Protein AF-A0A1I9G8I9-F1 (afdb_monomer_lite)

Structure (mmCIF, N/CA/C/O backbone):
data_AF-A0A1I9G8I9-F1
#
_entry.id   AF-A0A1I9G8I9-F1
#
loop_
_atom_site.group_PDB
_atom_site.id
_atom_site.type_symbol
_atom_site.label_atom_id
_atom_site.label_alt_id
_atom_site.label_comp_id
_atom_site.label_asym_id
_atom_site.label_entity_id
_atom_site.label_seq_id
_atom_site.pdbx_PDB_ins_code
_atom_site.Cartn_x
_atom_site.Cartn_y
_atom_site.Cartn_z
_atom_site.occupancy
_atom_site.B_iso_or_equiv
_atom_site.auth_seq_id
_atom_site.auth_comp_id
_atom_site.auth_asym_id
_atom_site.auth_atom_id
_atom_site.pdbx_PDB_model_num
ATOM 1 N N . MET A 1 1 ? -9.561 0.436 -11.445 1.00 95.88 1 MET A N 1
ATOM 2 C CA . MET A 1 1 ? -8.833 0.592 -10.163 1.00 95.88 1 MET A CA 1
ATOM 3 C C . MET A 1 1 ? -8.028 1.900 -10.098 1.00 95.88 1 MET A C 1
ATOM 5 O O . MET A 1 1 ? -7.420 2.187 -9.070 1.00 95.88 1 MET A O 1
ATOM 9 N N . CYS A 1 2 ? -8.069 2.722 -11.153 1.00 97.69 2 CYS A N 1
ATOM 10 C CA . CYS A 1 2 ? -7.501 4.066 -11.235 1.00 97.69 2 CYS A CA 1
ATOM 11 C C . CYS A 1 2 ? -8.575 5.032 -11.779 1.00 97.69 2 CYS A C 1
ATOM 13 O O . CYS A 1 2 ? -9.268 4.645 -12.732 1.00 97.69 2 CYS A O 1
ATOM 15 N N . PRO A 1 3 ? -8.755 6.236 -11.197 1.00 96.69 3 PRO A N 1
ATOM 16 C CA . PRO A 1 3 ? -9.630 7.265 -11.756 1.00 96.69 3 PRO A CA 1
ATOM 17 C C . PRO A 1 3 ? -9.262 7.607 -13.204 1.00 96.69 3 PRO A C 1
ATOM 19 O O . PRO A 1 3 ? -8.091 7.645 -13.576 1.00 96.69 3 PRO A O 1
ATOM 22 N N . GLU A 1 4 ? -10.266 7.883 -14.034 1.00 95.12 4 GLU A N 1
ATOM 23 C CA . GLU A 1 4 ? -10.071 8.085 -15.473 1.00 95.12 4 GLU A CA 1
ATOM 24 C C . GLU A 1 4 ? -9.148 9.269 -15.801 1.00 95.12 4 GLU A C 1
ATOM 26 O O . GLU A 1 4 ? -8.218 9.125 -16.597 1.00 95.12 4 GLU A O 1
ATOM 31 N N . LYS A 1 5 ? -9.348 10.409 -15.132 1.00 94.75 5 LYS A N 1
ATOM 32 C CA . LYS A 1 5 ? -8.499 11.602 -15.271 1.00 94.75 5 LYS A CA 1
ATOM 33 C C . LYS A 1 5 ? -7.029 11.293 -14.979 1.00 94.75 5 LYS A C 1
ATOM 35 O O . LYS A 1 5 ? -6.150 11.696 -15.738 1.00 94.75 5 LYS A O 1
ATOM 40 N N . GLU A 1 6 ? -6.760 10.554 -13.903 1.00 95.69 6 GLU A N 1
ATOM 41 C CA . GLU A 1 6 ? -5.399 10.150 -13.544 1.00 95.69 6 GLU A CA 1
ATOM 42 C C . GLU A 1 6 ? -4.809 9.196 -14.587 1.00 95.69 6 GLU A C 1
ATOM 44 O O . GLU A 1 6 ? -3.672 9.387 -15.018 1.00 95.69 6 GLU A O 1
ATOM 49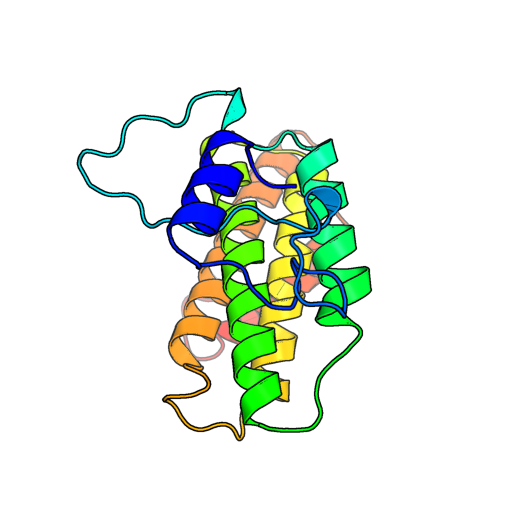 N N . ARG A 1 7 ? -5.588 8.213 -15.051 1.00 95.94 7 ARG A N 1
ATOM 50 C CA . ARG A 1 7 ? -5.153 7.269 -16.084 1.00 95.94 7 ARG A CA 1
ATOM 51 C C . ARG A 1 7 ? -4.699 7.993 -17.353 1.00 95.94 7 ARG A C 1
ATOM 53 O O . ARG A 1 7 ? -3.591 7.736 -17.817 1.00 95.94 7 ARG A O 1
ATOM 60 N N . TYR A 1 8 ? -5.491 8.928 -17.883 1.00 95.56 8 TYR A N 1
ATOM 61 C CA . TYR A 1 8 ? -5.092 9.695 -19.072 1.00 95.56 8 TYR A CA 1
ATOM 62 C C . TYR A 1 8 ? -3.855 10.557 -18.823 1.00 95.56 8 TYR A C 1
ATOM 64 O O . TYR A 1 8 ? -2.950 10.593 -19.656 1.00 95.56 8 TYR A O 1
ATOM 72 N N . MET A 1 9 ? -3.776 11.209 -17.661 1.00 95.69 9 MET A N 1
ATOM 73 C CA . MET A 1 9 ? -2.602 11.997 -17.287 1.00 95.69 9 MET A CA 1
ATOM 74 C C . MET A 1 9 ? -1.329 11.136 -17.272 1.00 95.69 9 MET A C 1
ATOM 76 O O . MET A 1 9 ? -0.304 11.542 -17.820 1.00 95.69 9 MET A O 1
ATOM 80 N N . ARG A 1 10 ? -1.396 9.932 -16.692 1.00 95.56 10 ARG A N 1
ATOM 81 C CA . ARG A 1 10 ? -0.262 8.999 -16.607 1.00 95.56 10 ARG A CA 1
ATOM 82 C C . ARG A 1 10 ? 0.142 8.436 -17.971 1.00 95.56 10 ARG A C 1
ATOM 84 O O . ARG A 1 10 ? 1.340 8.287 -18.205 1.00 95.56 10 ARG A O 1
ATOM 91 N N . VAL A 1 11 ? -0.811 8.209 -18.881 1.00 94.31 11 VAL A N 1
ATOM 92 C CA . VAL A 1 11 ? -0.530 7.846 -20.285 1.00 94.31 11 VAL A CA 1
ATOM 93 C C . VAL A 1 11 ? 0.274 8.950 -20.973 1.00 94.31 11 VAL A C 1
ATOM 95 O O . VAL A 1 11 ? 1.349 8.687 -21.505 1.00 94.31 11 VAL A O 1
ATOM 98 N N . VAL A 1 12 ? -0.205 10.198 -20.916 1.00 95.38 12 VAL A N 1
ATOM 99 C CA . VAL A 1 12 ? 0.461 11.346 -21.562 1.00 95.38 12 VAL A CA 1
ATOM 100 C C . VAL A 1 12 ? 1.862 11.572 -20.991 1.00 95.38 12 VAL A C 1
ATOM 102 O O . VAL A 1 12 ? 2.800 11.861 -21.730 1.00 95.38 12 VAL A O 1
ATOM 105 N N . GLN A 1 13 ? 2.021 11.399 -19.679 1.00 95.69 13 GLN A N 1
ATOM 106 C CA . GLN A 1 13 ? 3.295 11.583 -18.982 1.00 95.69 13 GLN A CA 1
ATOM 107 C C . GLN A 1 13 ? 4.225 10.360 -19.057 1.00 95.69 13 GLN A C 1
ATOM 109 O O . GLN A 1 13 ? 5.321 10.422 -18.508 1.00 95.69 13 GLN A O 1
ATOM 114 N N . LYS A 1 14 ? 3.813 9.262 -19.712 1.00 93.38 14 LYS A N 1
ATOM 115 C CA . LYS A 1 14 ? 4.565 7.995 -19.794 1.00 93.38 14 LYS A CA 1
ATOM 116 C C . LYS A 1 14 ? 4.970 7.439 -18.419 1.00 93.38 14 LYS A C 1
ATOM 118 O O . LYS A 1 14 ? 6.087 6.972 -18.232 1.00 93.38 14 LYS A O 1
ATOM 123 N N . ARG A 1 15 ? 4.051 7.500 -17.449 1.00 93.81 15 ARG A N 1
ATOM 124 C CA . ARG A 1 15 ? 4.253 7.037 -16.060 1.00 93.81 15 ARG A CA 1
ATOM 125 C C . ARG A 1 15 ? 3.490 5.749 -15.742 1.00 93.81 15 ARG A C 1
ATOM 127 O O . ARG A 1 15 ? 3.064 5.555 -14.607 1.00 93.81 15 ARG A O 1
ATOM 134 N N . LEU A 1 16 ? 3.231 4.907 -16.740 1.00 94.50 16 LEU A N 1
ATOM 135 C CA . LEU A 1 16 ? 2.620 3.592 -16.524 1.00 94.50 16 LEU A CA 1
ATOM 136 C C . LEU A 1 16 ? 3.695 2.579 -16.141 1.00 94.50 16 LEU A C 1
ATOM 138 O O . LEU A 1 16 ? 4.778 2.582 -16.721 1.00 94.50 16 LEU A O 1
ATOM 142 N N . SER A 1 17 ? 3.389 1.726 -15.167 1.00 94.62 17 SER A N 1
ATOM 143 C CA . SER A 1 17 ? 4.231 0.578 -14.841 1.00 94.62 17 SER A CA 1
ATOM 144 C C . SER A 1 17 ? 3.991 -0.559 -15.837 1.00 94.62 17 SER A C 1
ATOM 146 O O . SER A 1 17 ? 2.892 -0.679 -16.377 1.00 94.62 17 SER A O 1
ATOM 148 N N . ALA A 1 18 ? 4.976 -1.445 -16.014 1.00 93.62 18 ALA A N 1
ATOM 149 C CA . ALA A 1 18 ? 4.800 -2.691 -16.763 1.00 93.62 18 ALA A CA 1
ATOM 150 C C . ALA A 1 18 ? 3.641 -3.546 -16.209 1.00 93.62 18 ALA A C 1
ATOM 152 O O . ALA A 1 18 ? 2.924 -4.173 -16.977 1.00 93.62 18 ALA A O 1
ATOM 153 N N . TYR A 1 19 ? 3.369 -3.476 -14.898 1.00 94.38 19 TYR A N 1
ATOM 154 C CA . TYR A 1 19 ? 2.229 -4.147 -14.249 1.00 94.38 19 TYR A CA 1
ATOM 155 C C . TYR A 1 19 ? 0.852 -3.557 -14.607 1.00 94.38 19 TYR A C 1
ATOM 157 O O . TYR A 1 19 ? -0.174 -3.996 -14.083 1.00 94.38 19 TYR A O 1
ATOM 165 N N . GLU A 1 20 ? 0.814 -2.516 -15.437 1.00 95.31 20 GLU A N 1
ATOM 166 C CA . GLU A 1 20 ? -0.398 -1.824 -15.885 1.00 95.31 20 GLU A CA 1
ATOM 167 C C . GLU A 1 20 ? -0.542 -1.852 -17.418 1.00 95.31 20 GLU A C 1
ATOM 169 O O . GLU A 1 20 ? -1.400 -1.163 -17.980 1.00 95.31 20 GLU A O 1
ATOM 174 N N . CYS A 1 21 ? 0.289 -2.658 -18.083 1.00 94.75 21 CYS A N 1
ATOM 175 C CA . CYS A 1 21 ? 0.320 -2.850 -19.525 1.00 94.75 21 CYS A CA 1
ATOM 176 C C . CYS A 1 21 ? 0.102 -4.327 -19.888 1.00 94.75 21 CYS A C 1
ATOM 178 O O . CYS A 1 21 ? 0.306 -5.221 -19.068 1.00 94.75 21 CYS A O 1
ATOM 180 N N . HIS A 1 22 ? -0.320 -4.574 -21.124 1.00 93.06 22 HIS A N 1
ATOM 181 C CA . HIS A 1 22 ? -0.271 -5.889 -21.756 1.00 93.06 22 HIS A CA 1
ATOM 182 C C . HIS A 1 22 ? 1.173 -6.240 -22.159 1.00 93.06 22 HIS A C 1
ATOM 184 O O . HIS A 1 22 ? 2.047 -5.370 -22.190 1.00 93.06 22 HIS A O 1
ATOM 190 N N . ASP A 1 23 ? 1.414 -7.501 -22.525 1.00 90.00 23 ASP A N 1
ATOM 191 C CA . ASP A 1 23 ? 2.742 -8.000 -22.923 1.00 90.00 23 ASP A CA 1
ATOM 192 C C . ASP A 1 23 ? 3.326 -7.266 -24.147 1.00 90.00 23 ASP A C 1
ATOM 194 O O . ASP A 1 23 ? 4.541 -7.206 -24.323 1.00 90.00 23 ASP A O 1
ATOM 198 N N . ASP A 1 24 ? 2.470 -6.676 -24.987 1.00 92.12 24 ASP A N 1
ATOM 199 C CA . ASP A 1 24 ? 2.867 -5.858 -26.140 1.00 92.12 24 ASP A CA 1
ATOM 200 C C . ASP A 1 24 ? 3.209 -4.397 -25.774 1.00 92.12 24 ASP A C 1
ATOM 202 O O . ASP A 1 24 ? 3.518 -3.583 -26.648 1.00 92.12 24 ASP A O 1
ATOM 206 N N . GLY A 1 25 ? 3.158 -4.053 -24.483 1.00 88.38 25 GLY A N 1
ATOM 207 C CA . GLY A 1 25 ? 3.432 -2.721 -23.947 1.00 88.38 25 GLY A CA 1
ATOM 208 C C . GLY A 1 25 ? 2.270 -1.733 -24.069 1.00 88.38 25 GLY A C 1
ATOM 209 O O . GLY A 1 25 ? 2.403 -0.587 -23.627 1.00 88.38 25 GLY A O 1
ATOM 210 N N . SER A 1 26 ? 1.132 -2.133 -24.644 1.00 92.88 26 SER A N 1
ATOM 211 C CA . SER A 1 26 ? -0.068 -1.297 -24.670 1.00 92.88 26 SER A CA 1
ATOM 212 C C . SER A 1 26 ? -0.710 -1.214 -23.281 1.00 92.88 26 SER A C 1
ATOM 214 O O . SER A 1 26 ? -0.622 -2.136 -22.474 1.00 92.88 26 SER A O 1
ATOM 216 N N . ILE A 1 27 ? -1.337 -0.079 -22.964 1.00 93.94 27 ILE A N 1
ATOM 217 C CA . ILE A 1 27 ? -2.027 0.104 -21.679 1.00 93.94 27 ILE A CA 1
ATOM 218 C C . ILE A 1 27 ? -3.148 -0.931 -21.521 1.00 93.94 27 ILE A C 1
ATOM 220 O O . ILE A 1 27 ? -3.949 -1.102 -22.435 1.00 93.94 27 ILE A O 1
ATOM 224 N N . ALA A 1 28 ? -3.264 -1.509 -20.323 1.00 94.94 28 ALA A N 1
ATOM 225 C CA . ALA A 1 28 ? -4.400 -2.321 -19.899 1.00 94.94 28 ALA A CA 1
ATOM 226 C C . ALA A 1 28 ? -5.255 -1.514 -18.896 1.00 94.94 28 ALA A C 1
ATOM 228 O O . ALA A 1 28 ? -4.959 -1.508 -17.693 1.00 94.94 28 ALA A O 1
ATOM 229 N N . PRO A 1 29 ? -6.285 -0.753 -19.335 1.00 93.50 29 PRO A N 1
ATOM 230 C CA . PRO A 1 29 ? -7.015 0.184 -18.474 1.00 93.50 29 PRO A CA 1
ATOM 231 C C . PRO A 1 29 ? -7.593 -0.456 -17.208 1.00 93.50 29 PRO A C 1
ATOM 233 O O . PRO A 1 29 ? -7.633 0.180 -16.149 1.00 93.50 29 PRO A O 1
ATOM 236 N N . GLU A 1 30 ? -8.015 -1.712 -17.299 1.00 92.62 30 GLU A N 1
ATOM 237 C CA . GLU A 1 30 ? -8.534 -2.515 -16.202 1.00 92.62 30 GLU A CA 1
ATOM 238 C C . GLU A 1 30 ? -7.480 -2.843 -15.143 1.00 92.62 30 GLU A C 1
ATOM 240 O O . GLU A 1 30 ? -7.857 -2.947 -13.978 1.00 92.62 30 GLU A O 1
ATOM 245 N N . LEU A 1 31 ? -6.195 -2.919 -15.510 1.00 94.19 31 LEU A N 1
ATOM 246 C CA . LEU A 1 31 ? -5.070 -3.202 -14.611 1.00 94.19 31 LEU A CA 1
ATOM 247 C C . LEU A 1 31 ? -4.473 -1.942 -13.978 1.00 94.19 31 LEU A C 1
ATOM 249 O O . LEU A 1 31 ? -3.767 -2.036 -12.978 1.00 94.19 31 LEU A O 1
ATOM 253 N N . THR A 1 32 ? -4.781 -0.756 -14.513 1.00 97.06 32 THR A N 1
ATOM 254 C CA . THR A 1 32 ? -4.261 0.506 -13.965 1.00 97.06 32 THR A CA 1
ATOM 255 C C . THR A 1 32 ? -4.737 0.752 -12.534 1.00 97.06 32 THR A C 1
ATOM 257 O O . THR A 1 32 ? -5.940 0.712 -12.229 1.00 97.06 32 THR A O 1
ATOM 260 N N . VAL A 1 33 ? -3.794 1.077 -11.646 1.00 98.00 33 VAL A N 1
ATOM 261 C CA . VAL A 1 33 ? -4.056 1.340 -10.227 1.00 98.00 33 VAL A CA 1
ATOM 262 C C . VAL A 1 33 ? -3.655 2.765 -9.870 1.00 98.00 33 VAL A C 1
ATOM 264 O O . VAL A 1 33 ? -2.591 3.231 -10.268 1.00 98.00 33 VAL A O 1
ATOM 267 N N . LYS A 1 34 ? -4.515 3.444 -9.102 1.00 98.00 34 LYS A N 1
ATOM 268 C CA . LYS A 1 34 ? -4.266 4.799 -8.593 1.00 98.00 34 LYS A CA 1
ATOM 269 C C . LYS A 1 34 ? -2.894 4.892 -7.911 1.00 98.00 34 LYS A C 1
ATOM 271 O O . LYS A 1 34 ? -2.605 4.093 -7.015 1.00 98.00 34 LYS A O 1
ATOM 276 N N . GLU A 1 35 ? -2.083 5.862 -8.307 1.00 96.62 35 GLU A N 1
ATOM 277 C CA . GLU A 1 35 ? -0.784 6.158 -7.708 1.00 96.62 35 GLU A CA 1
ATOM 278 C C . GLU A 1 35 ? -0.918 6.948 -6.411 1.00 96.62 35 GLU A C 1
ATOM 280 O O . GLU A 1 35 ? -1.809 7.782 -6.228 1.00 96.62 35 GLU A O 1
ATOM 285 N N . TYR A 1 36 ? 0.015 6.717 -5.490 1.00 95.75 36 TYR A N 1
ATOM 286 C CA . TYR A 1 36 ? 0.120 7.573 -4.321 1.00 95.75 36 TYR A CA 1
ATOM 287 C C . TYR A 1 36 ? 0.682 8.938 -4.728 1.00 95.75 36 TYR A C 1
ATOM 289 O O . TYR A 1 36 ? 1.829 9.054 -5.159 1.00 95.75 36 TYR A O 1
ATOM 297 N N . SER A 1 37 ? -0.109 9.988 -4.513 1.00 89.94 37 SER A N 1
ATOM 298 C CA . SER A 1 37 ? 0.335 11.380 -4.569 1.00 89.94 37 SER A CA 1
ATOM 299 C C . SER A 1 37 ? 0.512 11.935 -3.155 1.00 89.94 37 SER A C 1
ATOM 301 O O . SER A 1 37 ? -0.331 11.724 -2.275 1.00 89.94 37 SER A O 1
ATOM 303 N N . ARG A 1 38 ? 1.610 12.657 -2.906 1.00 83.31 38 ARG A N 1
ATOM 304 C CA . ARG A 1 38 ? 1.794 13.386 -1.641 1.00 83.31 38 ARG A CA 1
ATOM 305 C C . ARG A 1 38 ? 0.814 14.556 -1.589 1.00 83.31 38 ARG A C 1
ATOM 307 O O . ARG A 1 38 ? 0.615 15.212 -2.604 1.00 83.31 38 ARG A O 1
ATOM 314 N N . SER A 1 39 ? 0.238 14.808 -0.416 1.00 78.50 39 SER A N 1
ATOM 315 C CA . SER A 1 39 ? -0.562 16.013 -0.202 1.00 78.50 39 SER A CA 1
ATOM 316 C C . SER A 1 39 ? 0.334 17.251 -0.244 1.00 78.50 39 SER A C 1
ATOM 318 O O . SER A 1 39 ? 1.315 17.311 0.497 1.00 78.50 39 SER A O 1
ATOM 320 N N . ALA A 1 40 ? 0.019 18.205 -1.120 1.00 73.00 40 ALA A N 1
ATOM 321 C CA . ALA A 1 40 ? 0.593 19.551 -1.093 1.00 73.00 40 ALA A CA 1
ATOM 322 C C . ALA A 1 40 ? -0.280 20.471 -0.224 1.00 73.00 40 ALA A C 1
ATOM 324 O O . ALA A 1 40 ? -1.457 20.177 -0.025 1.00 73.00 40 ALA A O 1
ATOM 325 N N . ALA A 1 41 ? 0.283 21.572 0.285 1.00 64.94 41 ALA A N 1
ATOM 326 C CA . ALA A 1 41 ? -0.460 22.529 1.114 1.00 64.94 41 ALA A CA 1
ATOM 327 C C . ALA A 1 41 ? -1.688 23.112 0.385 1.00 64.94 41 ALA A C 1
ATOM 329 O O . ALA A 1 41 ? -2.727 23.295 1.007 1.00 64.94 41 ALA A O 1
ATOM 330 N N . ASP A 1 42 ? -1.581 23.302 -0.933 1.00 72.38 42 ASP A N 1
ATOM 331 C CA . ASP A 1 42 ? -2.649 23.829 -1.793 1.00 72.38 42 ASP A CA 1
ATOM 332 C C . ASP A 1 42 ? -3.454 22.727 -2.504 1.00 72.38 42 ASP A C 1
ATOM 334 O O . ASP A 1 42 ? -4.156 22.993 -3.479 1.00 72.38 42 ASP A O 1
ATOM 338 N N . GLN A 1 43 ? -3.316 21.461 -2.091 1.00 75.81 43 GLN A N 1
ATOM 339 C CA . GLN A 1 43 ? -4.073 20.390 -2.728 1.00 75.81 43 GLN A CA 1
ATOM 340 C C . GLN A 1 43 ? -5.548 20.480 -2.321 1.00 75.81 43 GLN A C 1
ATOM 342 O O . GLN A 1 43 ? -5.886 20.253 -1.161 1.00 75.81 43 GLN A O 1
ATOM 347 N N . GLU A 1 44 ? -6.412 20.752 -3.302 1.00 80.19 44 GLU A N 1
ATOM 348 C CA . GLU A 1 44 ? -7.865 20.675 -3.141 1.00 80.19 44 GLU A CA 1
ATOM 349 C C . GLU A 1 44 ? -8.293 19.293 -2.624 1.00 80.19 44 GLU A C 1
ATOM 351 O O . GLU A 1 44 ? -7.670 18.265 -2.930 1.00 80.19 44 GLU A O 1
ATOM 356 N N . GLU A 1 45 ? -9.373 19.265 -1.838 1.00 85.88 45 GLU A N 1
ATOM 357 C CA . GLU A 1 45 ? -9.997 18.005 -1.444 1.00 85.88 45 GLU A CA 1
ATOM 358 C C . GLU A 1 45 ? -10.349 17.193 -2.700 1.00 85.88 45 GLU A C 1
ATOM 360 O O . GLU A 1 45 ? -10.889 17.747 -3.663 1.00 85.88 45 GLU A O 1
ATOM 365 N N . PRO A 1 46 ? -10.027 15.886 -2.732 1.00 90.00 46 PRO A N 1
ATOM 366 C CA . PRO A 1 46 ? -10.288 15.074 -3.909 1.00 90.00 46 PRO A CA 1
ATOM 367 C C . PRO A 1 46 ? -11.789 15.010 -4.180 1.00 90.00 46 PRO A C 1
ATOM 369 O O . PRO A 1 46 ? -12.600 14.823 -3.269 1.00 90.00 46 PRO A O 1
ATOM 372 N N . LEU A 1 47 ? -12.160 15.088 -5.454 1.00 93.06 47 LEU A N 1
ATOM 373 C CA . LEU A 1 47 ? -13.554 14.929 -5.844 1.00 93.06 47 LEU A CA 1
ATOM 374 C C . LEU A 1 47 ? -14.014 13.483 -5.580 1.00 93.06 47 LEU A C 1
ATOM 376 O O . LEU A 1 47 ? -13.201 12.557 -5.655 1.00 93.06 47 LEU A O 1
ATOM 380 N N . PRO A 1 48 ? -15.317 13.229 -5.353 1.00 93.44 48 PRO A N 1
ATOM 381 C CA . PRO A 1 48 ? -15.810 11.877 -5.073 1.00 93.44 48 PRO A CA 1
ATOM 382 C C . PRO A 1 48 ? -15.419 10.829 -6.126 1.00 93.44 48 PRO A C 1
ATOM 384 O O . PRO A 1 48 ? -15.116 9.694 -5.781 1.00 93.44 48 PRO A O 1
ATOM 387 N N . HIS A 1 49 ? -15.361 11.207 -7.408 1.00 93.31 49 HIS A N 1
ATOM 388 C CA . HIS A 1 49 ? -14.961 10.307 -8.499 1.00 93.31 49 HIS A CA 1
ATOM 389 C C . HIS A 1 49 ? -13.438 10.075 -8.593 1.00 93.31 49 HIS A C 1
ATOM 391 O O . HIS A 1 49 ? -12.988 9.230 -9.368 1.00 93.31 49 HIS A O 1
ATOM 397 N N . GLU A 1 50 ? -12.637 10.822 -7.829 1.00 94.81 50 GLU A N 1
ATOM 398 C CA . GLU A 1 50 ? -11.191 10.619 -7.682 1.00 94.81 50 GLU A CA 1
ATOM 399 C C . GLU A 1 50 ? -10.866 9.665 -6.513 1.00 94.81 50 GLU A C 1
ATOM 401 O O . GLU A 1 50 ? -9.730 9.193 -6.397 1.00 94.81 50 GLU A O 1
ATOM 406 N N . LEU A 1 51 ? -11.848 9.333 -5.666 1.00 96.44 51 LEU A N 1
ATOM 407 C CA . LEU A 1 51 ? -11.737 8.371 -4.567 1.00 96.44 51 LEU A CA 1
ATOM 408 C C . LEU A 1 51 ? -12.349 7.024 -4.965 1.00 96.44 51 LEU A C 1
ATOM 410 O O . LEU A 1 51 ? -13.422 6.953 -5.561 1.00 96.44 51 LEU A O 1
ATOM 414 N N . ARG A 1 52 ? -11.660 5.924 -4.645 1.00 98.00 52 ARG A N 1
ATOM 415 C CA . ARG A 1 52 ? -12.18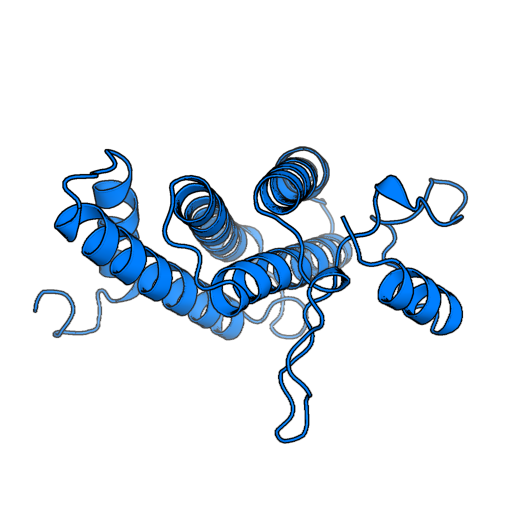2 4.578 -4.912 1.00 98.00 52 ARG A CA 1
ATOM 416 C C . ARG A 1 52 ? -13.133 4.163 -3.784 1.00 98.00 52 ARG A C 1
ATOM 418 O O . ARG A 1 52 ? -12.700 4.182 -2.630 1.00 98.00 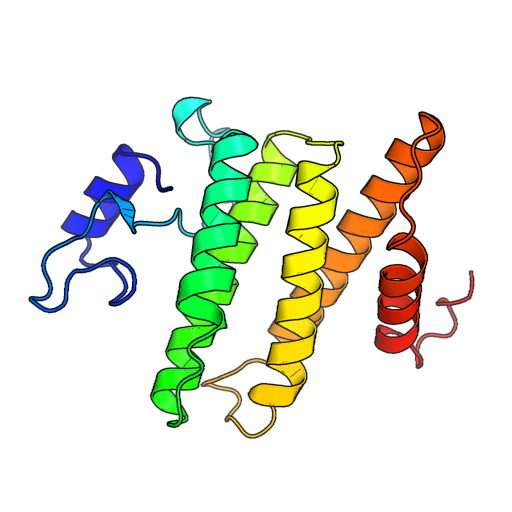52 ARG A O 1
ATOM 425 N N . PRO A 1 53 ? -14.370 3.734 -4.088 1.00 97.75 53 PRO A N 1
ATOM 426 C CA . PRO A 1 53 ? -15.272 3.192 -3.075 1.00 97.75 53 PRO A CA 1
ATOM 427 C C . PRO A 1 53 ? -14.753 1.855 -2.522 1.00 97.75 53 PRO A C 1
ATOM 429 O O . PRO A 1 53 ? -13.855 1.231 -3.096 1.00 97.75 53 PRO A O 1
ATOM 432 N N . ALA A 1 54 ? -15.324 1.412 -1.400 1.00 98.00 54 ALA A N 1
ATOM 433 C CA . ALA A 1 54 ? -14.858 0.249 -0.640 1.00 98.00 54 ALA A CA 1
ATOM 434 C C . ALA A 1 54 ? -14.725 -1.035 -1.484 1.00 98.00 54 ALA A C 1
ATOM 436 O O . ALA A 1 54 ? -13.705 -1.719 -1.410 1.00 98.00 54 ALA A O 1
ATOM 437 N N . ASP A 1 55 ? -15.706 -1.336 -2.338 1.00 98.00 55 ASP A N 1
ATOM 438 C CA . ASP A 1 55 ? -15.687 -2.506 -3.224 1.00 98.00 55 ASP A CA 1
ATOM 439 C C . ASP A 1 55 ? -14.552 -2.425 -4.261 1.00 98.00 55 ASP A C 1
ATOM 441 O O . ASP A 1 55 ? -13.876 -3.417 -4.548 1.00 98.00 55 ASP A O 1
ATOM 445 N N . VAL A 1 56 ? -14.277 -1.226 -4.783 1.00 98.25 56 VAL A N 1
ATOM 446 C CA . VAL A 1 56 ? -13.173 -0.985 -5.717 1.00 98.25 56 VAL A CA 1
ATOM 447 C C . VAL A 1 56 ? -11.826 -1.066 -5.002 1.00 98.25 56 VAL A C 1
ATOM 449 O O . VAL A 1 56 ? -10.880 -1.605 -5.581 1.00 98.25 56 VAL A O 1
ATOM 452 N N . LEU A 1 57 ? -11.712 -0.589 -3.759 1.00 98.69 57 LEU A N 1
ATOM 453 C CA . LEU A 1 57 ? -10.500 -0.750 -2.945 1.00 98.69 57 LEU A CA 1
ATOM 454 C C . LEU A 1 57 ? -10.209 -2.231 -2.673 1.00 98.69 57 LEU A C 1
ATOM 456 O O . LEU A 1 57 ? -9.080 -2.670 -2.899 1.00 98.69 57 LEU A O 1
ATOM 460 N N . GLN A 1 58 ? -11.226 -3.016 -2.298 1.00 98.38 58 GLN A N 1
ATOM 461 C CA . GLN A 1 58 ? -11.090 -4.460 -2.092 1.00 98.38 58 GLN A CA 1
ATOM 462 C C . GLN A 1 58 ? -10.637 -5.176 -3.366 1.00 98.38 58 GLN A C 1
ATOM 464 O O . GLN A 1 58 ? -9.666 -5.931 -3.350 1.00 98.38 58 GLN A O 1
ATOM 469 N N . ARG A 1 59 ? -11.290 -4.898 -4.502 1.00 97.62 59 ARG A N 1
ATOM 470 C CA . ARG A 1 59 ? -10.885 -5.446 -5.806 1.00 97.62 59 ARG A CA 1
ATOM 471 C C . ARG A 1 59 ? -9.461 -5.046 -6.179 1.00 97.62 59 ARG A C 1
ATOM 473 O O . ARG A 1 59 ? -8.726 -5.870 -6.716 1.00 97.62 59 ARG A O 1
ATOM 480 N N . THR A 1 60 ? -9.070 -3.811 -5.865 1.00 98.50 60 THR A N 1
ATOM 481 C CA . THR A 1 60 ? -7.707 -3.330 -6.106 1.00 98.50 60 THR A CA 1
ATOM 482 C C . THR A 1 60 ? -6.692 -4.116 -5.296 1.00 98.50 60 THR A C 1
ATOM 484 O O . THR A 1 60 ? -5.710 -4.589 -5.856 1.00 98.50 60 THR A O 1
ATOM 487 N N . MET A 1 61 ? -6.926 -4.308 -4.001 1.00 98.50 61 MET A N 1
ATOM 488 C CA . MET A 1 61 ? -6.001 -5.076 -3.173 1.00 98.50 61 MET A CA 1
ATOM 489 C C . MET A 1 61 ? -5.951 -6.552 -3.573 1.00 98.50 61 MET A C 1
ATOM 491 O O . MET A 1 61 ? -4.871 -7.130 -3.613 1.00 98.50 61 MET A O 1
ATOM 495 N N . ASN A 1 62 ? -7.083 -7.144 -3.964 1.00 96.75 62 ASN A N 1
ATOM 496 C CA . ASN A 1 62 ? -7.116 -8.511 -4.487 1.00 96.75 62 ASN A CA 1
ATOM 497 C C . ASN A 1 62 ? -6.266 -8.657 -5.757 1.00 96.75 62 ASN A C 1
ATOM 499 O O . ASN A 1 62 ? -5.597 -9.673 -5.923 1.00 96.75 62 ASN A O 1
ATOM 503 N N . TYR A 1 63 ? -6.260 -7.648 -6.634 1.00 96.00 63 TYR A N 1
ATOM 504 C CA . TYR A 1 63 ? -5.347 -7.609 -7.775 1.00 96.00 63 TYR A CA 1
ATOM 505 C C . TYR A 1 63 ? -3.887 -7.489 -7.323 1.00 96.00 63 TYR A C 1
ATOM 507 O O . TYR A 1 63 ? -3.068 -8.326 -7.693 1.00 96.00 63 TYR A O 1
ATOM 515 N N . LEU A 1 64 ? -3.567 -6.499 -6.483 1.00 98.31 64 LEU A N 1
ATOM 516 C CA . LEU A 1 64 ? -2.194 -6.260 -6.027 1.00 98.31 64 LEU A CA 1
ATOM 517 C C . LEU A 1 64 ? -1.609 -7.488 -5.325 1.00 98.31 64 LEU A C 1
ATOM 519 O O . LEU A 1 64 ? -0.521 -7.922 -5.676 1.00 98.31 64 LEU A O 1
ATOM 523 N N . VAL A 1 65 ? -2.334 -8.093 -4.386 1.00 96.19 65 VAL A N 1
ATOM 524 C CA . VAL A 1 65 ? -1.859 -9.276 -3.658 1.00 96.19 65 VAL A CA 1
ATOM 525 C C . VAL A 1 65 ? -1.919 -10.521 -4.543 1.00 96.19 65 VAL A C 1
ATOM 527 O O . VAL A 1 65 ? -0.929 -11.230 -4.699 1.00 96.19 65 VAL A O 1
ATOM 530 N N . GLY A 1 66 ? -3.072 -10.777 -5.162 1.00 93.62 66 GLY A N 1
ATOM 531 C CA . GLY A 1 66 ? -3.338 -12.021 -5.879 1.00 93.62 66 GLY A CA 1
ATOM 532 C C . GLY A 1 66 ? -2.564 -12.175 -7.187 1.00 93.62 66 GLY A C 1
ATOM 533 O O . GLY A 1 66 ? -2.247 -13.303 -7.569 1.00 93.62 66 GLY A O 1
ATOM 534 N N . LYS A 1 67 ? -2.273 -11.068 -7.881 1.00 92.00 67 LYS A N 1
ATOM 535 C CA . LYS A 1 67 ? -1.588 -11.072 -9.181 1.00 92.00 67 LYS A CA 1
ATOM 536 C C . LYS A 1 67 ? -0.172 -10.538 -9.125 1.00 92.00 67 LYS A C 1
ATOM 538 O O . LYS A 1 67 ? 0.656 -11.084 -9.835 1.00 92.00 67 LYS A O 1
ATOM 543 N N . ILE A 1 68 ? 0.124 -9.526 -8.316 1.00 95.75 68 ILE A N 1
ATOM 544 C CA . ILE A 1 68 ? 1.465 -8.927 -8.316 1.00 95.75 68 ILE A CA 1
ATOM 545 C C . ILE A 1 68 ? 2.302 -9.500 -7.175 1.00 95.75 68 ILE A C 1
ATOM 547 O O . ILE A 1 68 ? 3.357 -10.076 -7.417 1.00 95.75 68 ILE A O 1
ATOM 551 N N . ALA A 1 69 ? 1.808 -9.439 -5.936 1.00 96.06 69 ALA A N 1
ATOM 552 C CA . ALA A 1 69 ? 2.587 -9.862 -4.778 1.00 96.06 69 ALA A CA 1
ATOM 553 C C . ALA A 1 69 ? 2.890 -11.373 -4.764 1.00 96.06 69 ALA A C 1
ATOM 555 O O . ALA A 1 69 ? 3.918 -11.794 -4.246 1.00 96.06 69 ALA A O 1
ATOM 556 N N . ASN A 1 70 ? 2.020 -12.186 -5.369 1.00 93.44 70 ASN A N 1
ATOM 557 C CA . ASN A 1 70 ? 2.225 -13.629 -5.512 1.00 93.44 70 ASN A CA 1
ATOM 558 C C . ASN A 1 70 ? 3.283 -14.025 -6.560 1.00 93.44 70 ASN A C 1
ATOM 560 O O . ASN A 1 70 ? 3.654 -15.195 -6.611 1.00 93.44 70 ASN A O 1
ATOM 564 N N . HIS A 1 71 ? 3.769 -13.093 -7.384 1.00 93.94 71 HIS A N 1
ATOM 565 C CA . HIS A 1 71 ? 4.812 -13.343 -8.382 1.00 93.94 71 HIS A CA 1
ATOM 566 C C . HIS A 1 71 ? 6.041 -12.511 -8.025 1.00 93.94 71 HIS A C 1
ATOM 568 O O . HIS A 1 71 ? 6.256 -11.427 -8.559 1.00 93.94 71 HIS A O 1
ATOM 574 N N . VAL A 1 72 ? 6.800 -13.002 -7.046 1.00 95.19 72 VAL A N 1
ATOM 575 C CA . VAL A 1 72 ? 8.007 -12.341 -6.541 1.00 95.19 72 VAL A CA 1
ATOM 576 C C . VAL A 1 72 ? 9.153 -12.565 -7.536 1.00 95.19 72 VAL A C 1
ATOM 578 O O . VAL A 1 72 ? 9.478 -13.728 -7.785 1.00 95.19 72 VAL A O 1
ATOM 581 N N . PRO A 1 73 ? 9.776 -11.506 -8.084 1.00 95.62 73 PRO A N 1
ATOM 582 C CA . PRO A 1 73 ? 10.905 -11.660 -8.997 1.00 95.62 73 PRO A CA 1
ATOM 583 C C . PRO A 1 73 ? 12.144 -12.286 -8.344 1.00 95.62 73 PRO A C 1
ATOM 585 O O . PRO A 1 73 ? 12.284 -12.332 -7.114 1.00 95.62 73 PRO A O 1
ATOM 588 N N . GLU A 1 74 ? 13.050 -12.772 -9.190 1.00 92.62 74 GLU A N 1
ATOM 589 C CA . GLU A 1 74 ? 14.304 -13.397 -8.757 1.00 92.62 74 GLU A CA 1
ATOM 590 C C . GLU A 1 74 ? 15.478 -12.420 -8.751 1.00 92.62 74 GLU A C 1
ATOM 592 O O . GLU A 1 74 ? 16.362 -12.561 -7.910 1.00 92.62 74 GLU A O 1
ATOM 597 N N . THR A 1 75 ? 15.491 -11.440 -9.660 1.00 95.12 75 THR A N 1
ATOM 598 C CA . THR A 1 75 ? 16.586 -10.470 -9.748 1.00 95.12 75 THR A CA 1
ATOM 599 C C . THR A 1 75 ? 16.360 -9.280 -8.819 1.00 95.12 75 THR A C 1
ATOM 601 O O . THR A 1 75 ? 15.227 -8.845 -8.603 1.00 95.12 75 THR A O 1
ATOM 604 N N . ASP A 1 76 ? 17.452 -8.729 -8.290 1.00 94.94 76 ASP A N 1
ATOM 605 C CA . ASP A 1 76 ? 17.430 -7.593 -7.362 1.00 94.94 76 ASP A CA 1
ATOM 606 C C . ASP A 1 76 ? 16.778 -6.344 -7.979 1.00 94.94 76 ASP A C 1
ATOM 608 O O . ASP A 1 76 ? 15.950 -5.687 -7.344 1.00 94.94 76 ASP A O 1
ATOM 612 N N . GLU A 1 77 ? 17.077 -6.064 -9.251 1.00 94.69 77 GLU A N 1
ATOM 613 C CA . GLU A 1 77 ? 16.496 -4.938 -9.988 1.00 94.69 77 GLU A CA 1
ATOM 614 C C . GLU A 1 77 ? 14.971 -5.078 -10.128 1.00 94.69 77 GLU A C 1
ATOM 616 O O . GLU A 1 77 ? 14.220 -4.138 -9.847 1.00 94.69 77 GLU A O 1
ATOM 621 N N . GLU A 1 78 ? 14.488 -6.259 -10.519 1.00 95.69 78 GLU A N 1
ATOM 622 C CA . GLU A 1 78 ? 13.052 -6.511 -10.655 1.00 95.69 78 GLU A CA 1
ATOM 623 C C . GLU A 1 78 ? 12.351 -6.523 -9.293 1.00 95.69 78 GLU A C 1
ATOM 625 O O . GLU A 1 78 ? 11.229 -6.024 -9.184 1.00 95.69 78 GLU A O 1
ATOM 630 N N . LEU A 1 79 ? 13.001 -7.038 -8.242 1.00 96.44 79 LEU A N 1
ATOM 631 C CA . LEU A 1 79 ? 12.494 -7.009 -6.867 1.00 96.44 79 LEU A CA 1
ATOM 632 C C . LEU A 1 79 ? 12.281 -5.576 -6.373 1.00 96.44 79 LEU A C 1
ATOM 634 O O . LEU A 1 79 ? 11.236 -5.282 -5.782 1.00 96.44 79 LEU A O 1
ATOM 638 N N . ALA A 1 80 ? 13.235 -4.682 -6.642 1.00 96.25 80 ALA A N 1
ATOM 639 C CA . ALA A 1 80 ? 13.125 -3.272 -6.291 1.00 96.25 80 ALA A CA 1
ATOM 640 C C . ALA A 1 80 ? 11.933 -2.610 -7.005 1.00 96.25 80 ALA A C 1
ATOM 642 O O . ALA A 1 80 ? 11.094 -1.974 -6.361 1.00 96.25 80 ALA A O 1
ATOM 643 N N . GLN A 1 81 ? 11.792 -2.822 -8.319 1.00 96.31 81 GLN A N 1
ATOM 644 C CA . GLN A 1 81 ? 10.677 -2.278 -9.110 1.00 96.31 81 GLN A CA 1
ATOM 645 C C . GLN A 1 81 ? 9.316 -2.857 -8.690 1.00 96.31 81 GLN A C 1
ATOM 647 O O . GLN A 1 81 ? 8.314 -2.140 -8.605 1.00 96.31 81 GLN A O 1
ATOM 652 N N . TRP A 1 82 ? 9.273 -4.161 -8.412 1.00 97.62 82 TRP A N 1
ATOM 653 C CA . TRP A 1 82 ? 8.099 -4.868 -7.904 1.00 97.62 82 TRP A CA 1
ATOM 654 C C . TRP A 1 82 ? 7.630 -4.286 -6.571 1.00 97.62 82 TRP A C 1
ATOM 656 O O . TRP A 1 82 ? 6.442 -3.983 -6.400 1.00 97.62 82 TRP A O 1
ATOM 666 N N . TYR A 1 83 ? 8.562 -4.072 -5.641 1.00 97.69 83 TYR A N 1
ATOM 667 C CA . TYR A 1 83 ? 8.234 -3.513 -4.341 1.00 97.69 83 TYR A CA 1
ATOM 668 C C . TYR A 1 83 ? 7.843 -2.037 -4.437 1.00 97.69 83 TYR A C 1
ATOM 670 O O . TYR A 1 83 ? 6.849 -1.661 -3.817 1.00 97.69 83 TYR A O 1
ATOM 678 N N . ASP A 1 84 ? 8.536 -1.213 -5.231 1.00 96.75 84 ASP A N 1
ATOM 679 C CA . ASP A 1 84 ? 8.170 0.199 -5.421 1.00 96.75 84 ASP A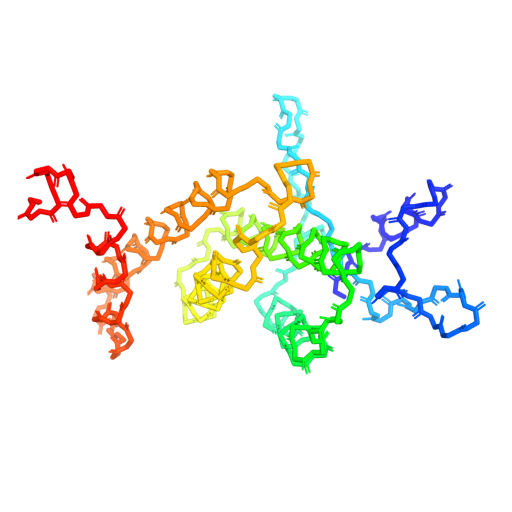 CA 1
ATOM 680 C C . ASP A 1 84 ? 6.732 0.339 -5.945 1.00 96.75 84 ASP A C 1
ATOM 682 O O . ASP A 1 84 ? 5.932 1.114 -5.403 1.00 96.75 84 ASP A O 1
ATOM 686 N N . PHE A 1 85 ? 6.348 -0.496 -6.918 1.00 97.88 85 PHE A N 1
ATOM 687 C CA . PHE A 1 85 ? 4.976 -0.541 -7.417 1.00 97.88 85 PHE A CA 1
ATOM 688 C C . PHE A 1 85 ? 3.976 -0.896 -6.307 1.00 97.88 85 PHE A C 1
ATOM 690 O O . PHE A 1 85 ? 3.029 -0.141 -6.055 1.00 97.88 85 PHE A O 1
ATOM 697 N N . LEU A 1 86 ? 4.180 -2.020 -5.612 1.00 98.25 86 LEU A N 1
ATOM 698 C CA . LEU A 1 86 ? 3.277 -2.476 -4.552 1.00 98.25 86 LEU A CA 1
ATOM 699 C C . LEU A 1 86 ? 3.184 -1.468 -3.405 1.00 98.25 86 LEU A C 1
ATOM 701 O O . LEU A 1 86 ? 2.080 -1.118 -2.977 1.00 98.25 86 LEU A O 1
ATOM 705 N N . TRP A 1 87 ? 4.319 -0.963 -2.930 1.00 97.06 87 TRP A N 1
ATOM 706 C CA . TRP A 1 87 ? 4.403 0.048 -1.882 1.00 97.06 87 TRP A CA 1
ATOM 707 C C . TRP A 1 87 ? 3.636 1.313 -2.272 1.00 97.06 87 TRP A C 1
ATOM 709 O O . TRP A 1 87 ? 2.819 1.815 -1.495 1.00 97.06 87 TRP A O 1
ATOM 719 N N . ASN A 1 88 ? 3.821 1.801 -3.500 1.00 97.56 88 ASN A N 1
ATOM 720 C CA . ASN A 1 88 ? 3.131 2.988 -3.987 1.00 97.56 88 ASN A CA 1
ATOM 721 C C . ASN A 1 88 ? 1.607 2.778 -4.047 1.00 97.56 88 ASN A C 1
ATOM 723 O O . ASN A 1 88 ? 0.842 3.587 -3.512 1.00 97.56 88 ASN A O 1
ATOM 727 N N . ARG A 1 89 ? 1.147 1.679 -4.661 1.00 98.31 89 ARG A N 1
ATOM 728 C CA . ARG A 1 89 ? -0.291 1.424 -4.860 1.00 98.31 89 ARG A CA 1
ATOM 729 C C . ARG A 1 89 ? -1.018 1.087 -3.556 1.00 98.31 89 ARG A C 1
ATOM 731 O O . ARG A 1 89 ? -2.134 1.567 -3.339 1.00 98.31 89 ARG A O 1
ATOM 738 N N . THR A 1 90 ? -0.394 0.333 -2.651 1.00 98.25 90 THR A N 1
ATOM 739 C CA . THR A 1 90 ? -0.971 0.043 -1.324 1.00 98.25 90 THR A CA 1
ATOM 740 C C . THR A 1 90 ? -1.028 1.294 -0.447 1.00 98.25 90 THR A C 1
ATOM 742 O O . THR A 1 90 ? -2.029 1.532 0.234 1.00 98.25 90 THR A O 1
ATOM 745 N N . ARG A 1 91 ? -0.037 2.188 -0.544 1.00 97.75 91 ARG A N 1
ATOM 746 C CA . ARG A 1 91 ? -0.091 3.502 0.112 1.00 97.75 91 ARG A CA 1
ATOM 747 C C . ARG A 1 91 ? -1.213 4.387 -0.439 1.00 97.75 91 ARG A C 1
ATOM 749 O O . ARG A 1 91 ? -1.857 5.095 0.335 1.00 97.75 91 ARG A O 1
ATOM 756 N N . ALA A 1 92 ? -1.504 4.320 -1.739 1.00 98.06 92 ALA A N 1
ATOM 757 C CA . ALA A 1 92 ? -2.653 5.008 -2.332 1.00 98.06 92 ALA A CA 1
ATOM 758 C C . ALA A 1 92 ? -3.993 4.462 -1.806 1.00 98.06 92 ALA A C 1
ATOM 760 O O . ALA A 1 92 ? -4.915 5.236 -1.566 1.00 98.06 92 ALA A O 1
ATOM 761 N N . ILE A 1 93 ? -4.109 3.141 -1.605 1.00 98.62 93 ILE A N 1
ATOM 762 C CA . ILE A 1 93 ? -5.292 2.517 -0.975 1.00 98.62 93 ILE A CA 1
ATOM 763 C C . ILE A 1 93 ? -5.485 3.055 0.444 1.00 98.62 93 ILE A C 1
ATOM 765 O O . ILE A 1 93 ? -6.572 3.515 0.782 1.00 98.62 93 ILE A O 1
ATOM 769 N N . ARG A 1 94 ? -4.420 3.074 1.254 1.00 98.12 94 ARG A N 1
ATOM 770 C CA . ARG A 1 94 ? -4.472 3.634 2.613 1.00 98.12 94 ARG A CA 1
ATOM 771 C C . ARG A 1 94 ? -4.872 5.111 2.617 1.00 98.12 94 ARG A C 1
ATOM 773 O O . ARG A 1 94 ? -5.664 5.514 3.461 1.00 98.12 94 ARG A O 1
ATOM 780 N N . LYS A 1 95 ? -4.376 5.903 1.657 1.00 96.50 95 LYS A N 1
ATOM 781 C CA . LYS A 1 95 ? -4.766 7.314 1.502 1.00 96.50 95 LYS A CA 1
ATOM 782 C C . LYS A 1 95 ? -6.267 7.454 1.222 1.00 96.50 95 LYS A C 1
ATOM 784 O O . LYS A 1 95 ? -6.913 8.258 1.884 1.00 96.50 95 LYS A O 1
ATOM 789 N N . ASP A 1 96 ? -6.826 6.651 0.316 1.00 97.94 96 ASP A N 1
ATOM 790 C CA . ASP A 1 96 ? -8.266 6.674 0.020 1.00 97.94 96 ASP A CA 1
ATOM 791 C C . ASP A 1 96 ? -9.119 6.275 1.239 1.00 97.94 96 ASP A C 1
ATOM 793 O O . ASP A 1 96 ? -10.175 6.868 1.450 1.00 97.94 96 ASP A O 1
ATOM 797 N N . ILE A 1 97 ? -8.663 5.313 2.054 1.00 98.12 97 ILE A N 1
ATOM 798 C CA . ILE A 1 97 ? -9.321 4.917 3.316 1.00 98.12 97 ILE A CA 1
ATOM 799 C C . ILE A 1 97 ? -9.372 6.103 4.285 1.00 98.12 97 ILE A C 1
ATOM 801 O O . ILE A 1 97 ? -10.431 6.407 4.836 1.00 98.12 97 ILE A O 1
ATOM 805 N N . THR A 1 98 ? -8.243 6.797 4.468 1.00 95.81 98 THR A N 1
ATOM 806 C CA . THR A 1 98 ? -8.154 7.973 5.343 1.00 95.81 98 THR A CA 1
ATOM 807 C C . THR A 1 98 ? -9.016 9.127 4.833 1.00 95.81 98 THR A C 1
ATOM 809 O O . THR A 1 98 ? -9.765 9.707 5.612 1.00 95.81 98 THR A O 1
ATOM 812 N N . GLN A 1 99 ? -8.954 9.444 3.536 1.00 95.25 99 GLN A N 1
ATOM 813 C CA . GLN A 1 99 ? -9.716 10.552 2.941 1.00 95.25 99 GLN A CA 1
ATOM 814 C C . GLN A 1 99 ? -11.230 10.322 2.991 1.00 95.25 99 GLN A C 1
ATOM 816 O O . GLN A 1 99 ? -11.989 11.277 3.100 1.00 95.25 99 GLN A O 1
ATOM 821 N N . GLN A 1 100 ? -11.669 9.063 2.959 1.00 96.38 100 GLN A N 1
ATOM 822 C CA . GLN A 1 100 ? -13.078 8.691 3.106 1.00 96.38 100 GLN A CA 1
ATOM 823 C C . GLN A 1 100 ? -13.491 8.432 4.564 1.00 96.38 100 GLN A C 1
ATOM 825 O O . GLN A 1 100 ? -14.642 8.074 4.802 1.00 96.38 100 GLN A O 1
ATOM 830 N N . MET A 1 101 ? -12.574 8.581 5.532 1.00 96.12 101 MET A N 1
ATOM 831 C CA . MET A 1 101 ? -12.804 8.307 6.959 1.00 96.12 101 MET A CA 1
ATOM 832 C C . MET A 1 101 ? -13.457 6.935 7.205 1.00 96.12 101 MET A C 1
ATOM 834 O O . MET A 1 101 ? -14.382 6.791 8.007 1.00 96.12 101 MET A O 1
ATOM 838 N N . MET A 1 102 ? -13.016 5.912 6.469 1.00 98.00 102 MET A N 1
ATOM 839 C CA . MET A 1 102 ? -13.642 4.592 6.530 1.00 98.00 102 MET A CA 1
ATOM 840 C C . MET A 1 102 ? -13.357 3.910 7.872 1.00 98.00 102 MET A C 1
ATOM 842 O O . MET A 1 102 ? -12.202 3.696 8.223 1.00 98.00 102 MET A O 1
ATOM 846 N N . VAL A 1 103 ? -14.418 3.493 8.570 1.00 97.81 103 VAL A N 1
ATOM 847 C CA . VAL A 1 103 ? -14.352 2.694 9.807 1.00 97.81 103 VAL A CA 1
ATOM 848 C C . VAL A 1 103 ? -15.272 1.482 9.656 1.00 97.81 103 VAL A C 1
ATOM 850 O O . VAL A 1 103 ? -16.427 1.498 10.087 1.00 97.81 103 VAL A O 1
ATOM 853 N N . ASN A 1 104 ? -14.782 0.461 8.952 1.00 97.00 104 ASN A N 1
ATOM 854 C CA . ASN A 1 104 ? -15.512 -0.762 8.609 1.00 97.00 104 ASN A CA 1
ATOM 855 C C . ASN A 1 104 ? -14.552 -1.943 8.366 1.00 97.00 104 ASN A C 1
ATOM 857 O O . ASN A 1 104 ? -13.334 -1.769 8.350 1.00 97.00 104 ASN A O 1
ATOM 861 N N . GLU A 1 105 ? -15.117 -3.133 8.153 1.00 97.62 105 GLU A N 1
ATOM 862 C CA . GLU A 1 105 ? -14.378 -4.376 7.888 1.00 97.62 105 GLU A CA 1
ATOM 863 C C . GLU A 1 105 ? -13.416 -4.254 6.700 1.00 97.62 105 GLU A C 1
ATOM 865 O O . GLU A 1 105 ? -12.255 -4.637 6.806 1.00 97.62 105 GLU A O 1
ATOM 870 N N . THR A 1 106 ? -13.844 -3.630 5.596 1.00 98.25 106 THR A N 1
ATOM 871 C CA . THR A 1 106 ? -12.982 -3.428 4.423 1.00 98.25 106 THR A CA 1
ATOM 872 C C . THR A 1 106 ? -11.722 -2.637 4.775 1.00 98.25 106 THR A C 1
ATOM 874 O O . THR A 1 106 ? -10.628 -3.015 4.365 1.00 98.25 106 THR A O 1
ATOM 877 N N . ALA A 1 107 ? -11.836 -1.557 5.554 1.00 98.56 107 ALA A N 1
ATOM 878 C CA . ALA A 1 107 ? -10.673 -0.776 5.971 1.00 98.56 107 ALA A CA 1
ATOM 879 C C . ALA A 1 107 ? -9.696 -1.605 6.824 1.00 98.56 107 ALA A C 1
ATOM 881 O O . ALA A 1 107 ? -8.487 -1.535 6.594 1.00 98.56 107 ALA A O 1
ATOM 882 N N . VAL A 1 108 ? -10.222 -2.417 7.751 1.00 98.69 108 VAL A N 1
ATOM 883 C CA . VAL A 1 108 ? -9.431 -3.340 8.582 1.00 98.69 108 VAL A CA 1
ATOM 884 C C . VAL A 1 108 ? -8.669 -4.318 7.690 1.00 98.69 108 VAL A C 1
ATOM 886 O O . VAL A 1 108 ? -7.440 -4.279 7.666 1.00 98.69 108 VAL A O 1
ATOM 889 N N . THR A 1 109 ? -9.370 -5.110 6.872 1.00 98.56 109 THR A N 1
ATOM 890 C CA . THR A 1 109 ? -8.756 -6.130 6.005 1.00 98.56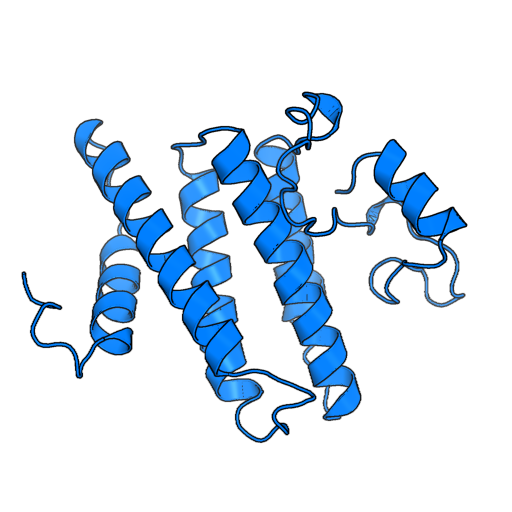 109 THR A CA 1
ATOM 891 C C . THR A 1 109 ? -7.681 -5.549 5.087 1.00 98.56 109 THR A C 1
ATOM 893 O O . THR A 1 109 ? -6.599 -6.120 4.942 1.00 98.56 109 THR A O 1
ATOM 896 N N . LEU A 1 110 ? -7.941 -4.387 4.485 1.00 98.75 110 LEU A N 1
ATOM 897 C CA . LEU A 1 110 ? -6.996 -3.749 3.571 1.00 98.75 110 LEU A CA 1
ATOM 898 C C . LEU A 1 110 ? -5.726 -3.262 4.276 1.00 98.75 110 LEU A C 1
ATOM 900 O O . LEU A 1 110 ? -4.626 -3.413 3.736 1.00 98.75 110 LEU A O 1
ATOM 904 N N . ILE A 1 111 ? -5.848 -2.678 5.471 1.00 98.69 111 ILE A N 1
ATOM 905 C CA . ILE A 1 111 ? -4.684 -2.203 6.231 1.00 98.69 111 ILE A CA 1
ATOM 906 C C . ILE A 1 111 ? -3.892 -3.381 6.804 1.00 98.69 111 ILE A C 1
ATOM 908 O O . ILE A 1 111 ? -2.662 -3.350 6.760 1.00 98.69 111 ILE A O 1
ATOM 912 N N . GLU A 1 112 ? -4.559 -4.444 7.253 1.00 98.81 112 GLU A N 1
ATOM 913 C CA . GLU A 1 112 ? -3.904 -5.694 7.646 1.00 98.81 112 GLU A CA 1
ATOM 914 C C . GLU A 1 112 ? -3.027 -6.271 6.524 1.00 98.81 112 GLU A C 1
ATOM 916 O O . GLU A 1 112 ? -1.876 -6.650 6.749 1.00 98.81 112 GLU A O 1
ATOM 921 N N . GLN A 1 113 ? -3.548 -6.313 5.293 1.00 98.62 113 GLN A N 1
ATOM 922 C CA . GLN A 1 113 ? -2.796 -6.777 4.124 1.00 98.62 113 GLN A CA 1
ATOM 923 C C . GLN A 1 113 ? -1.582 -5.880 3.834 1.00 98.62 113 GLN A C 1
ATOM 925 O O . GLN A 1 113 ? -0.508 -6.397 3.526 1.00 98.62 113 GLN A O 1
ATOM 930 N N . CYS A 1 114 ? -1.708 -4.558 4.004 1.00 98.56 114 CYS A N 1
ATOM 931 C CA . CYS A 1 114 ? -0.570 -3.637 3.891 1.00 98.56 114 CYS A CA 1
ATOM 932 C C . CYS A 1 114 ? 0.507 -3.930 4.947 1.00 98.56 114 CYS A C 1
ATOM 934 O O . CYS A 1 114 ? 1.692 -3.960 4.625 1.00 98.56 114 CYS A O 1
ATOM 936 N N . VAL A 1 115 ? 0.111 -4.167 6.203 1.00 98.69 115 VAL A N 1
ATOM 937 C CA . VAL A 1 115 ? 1.045 -4.517 7.287 1.00 98.69 115 VAL A CA 1
ATOM 938 C C . VAL A 1 115 ? 1.801 -5.804 6.957 1.00 98.69 115 VAL A C 1
ATOM 940 O O . VAL A 1 115 ? 3.032 -5.811 7.005 1.00 98.69 115 VAL A O 1
ATOM 943 N N . ARG A 1 116 ? 1.089 -6.871 6.569 1.00 98.62 116 ARG A N 1
ATOM 944 C CA . ARG A 1 116 ? 1.707 -8.158 6.206 1.00 98.62 116 ARG A CA 1
ATOM 945 C C . ARG A 1 116 ? 2.680 -8.003 5.031 1.00 98.62 116 ARG A C 1
ATOM 947 O O . ARG A 1 116 ? 3.773 -8.562 5.080 1.00 98.62 116 ARG A O 1
ATOM 954 N N . LEU A 1 117 ? 2.337 -7.188 4.027 1.00 98.31 117 LEU A N 1
ATOM 955 C CA . LEU A 1 117 ? 3.229 -6.870 2.908 1.00 98.31 117 LEU A CA 1
ATOM 956 C C . LEU A 1 117 ? 4.518 -6.173 3.373 1.00 98.31 117 LEU A C 1
ATOM 958 O O . LEU A 1 117 ? 5.599 -6.556 2.937 1.00 98.31 117 LEU A O 1
ATOM 962 N N . HIS A 1 118 ? 4.434 -5.177 4.261 1.00 98.44 118 HIS A N 1
ATOM 963 C CA . HIS A 1 118 ? 5.626 -4.474 4.756 1.00 98.44 118 HIS A CA 1
ATOM 964 C C . HIS A 1 118 ? 6.536 -5.374 5.606 1.00 98.44 118 HIS A C 1
ATOM 966 O O . HIS A 1 118 ? 7.764 -5.263 5.529 1.00 98.44 118 HIS A O 1
ATOM 972 N N . ILE A 1 119 ? 5.955 -6.281 6.398 1.00 98.44 119 ILE A N 1
ATOM 973 C CA . ILE A 1 119 ? 6.708 -7.292 7.154 1.00 98.44 119 ILE A CA 1
ATOM 974 C C . ILE A 1 119 ? 7.410 -8.248 6.186 1.00 98.44 119 ILE A C 1
ATOM 976 O O . ILE A 1 119 ? 8.615 -8.458 6.306 1.00 98.44 119 ILE A O 1
ATOM 980 N N . PHE A 1 120 ? 6.688 -8.765 5.187 1.00 97.88 120 PHE A N 1
ATOM 981 C CA . PHE A 1 120 ? 7.265 -9.617 4.147 1.00 97.88 120 PHE A CA 1
ATOM 982 C C . PHE A 1 120 ? 8.422 -8.919 3.422 1.00 97.88 120 PHE A C 1
ATOM 984 O O . PHE A 1 120 ? 9.512 -9.478 3.326 1.00 97.88 120 PHE A O 1
ATOM 991 N N . ALA A 1 121 ? 8.210 -7.680 2.970 1.00 97.69 121 ALA A N 1
ATOM 992 C CA . ALA A 1 121 ? 9.216 -6.906 2.255 1.00 97.69 121 ALA A CA 1
ATOM 993 C C . ALA A 1 121 ? 10.469 -6.656 3.105 1.00 97.69 121 ALA A C 1
ATOM 995 O O . ALA A 1 121 ? 11.575 -6.761 2.587 1.00 97.69 121 ALA A O 1
ATOM 996 N N . SER A 1 122 ? 10.305 -6.414 4.413 1.00 97.25 122 SER A N 1
ATOM 997 C CA . SER A 1 122 ? 11.436 -6.220 5.336 1.00 97.25 122 SER A CA 1
ATOM 998 C C . SER A 1 122 ? 12.399 -7.398 5.340 1.00 97.25 122 SER A C 1
ATOM 1000 O O . SER A 1 122 ? 13.597 -7.199 5.483 1.00 97.25 122 SER A O 1
ATOM 1002 N N . HIS A 1 123 ? 11.877 -8.620 5.223 1.00 96.56 123 HIS A N 1
ATOM 1003 C CA . HIS A 1 123 ? 12.699 -9.822 5.160 1.00 96.56 123 HIS A CA 1
ATOM 1004 C C . HIS A 1 123 ? 13.165 -10.112 3.733 1.00 96.56 123 HIS A C 1
ATOM 1006 O O . HIS A 1 123 ? 14.333 -10.406 3.515 1.00 9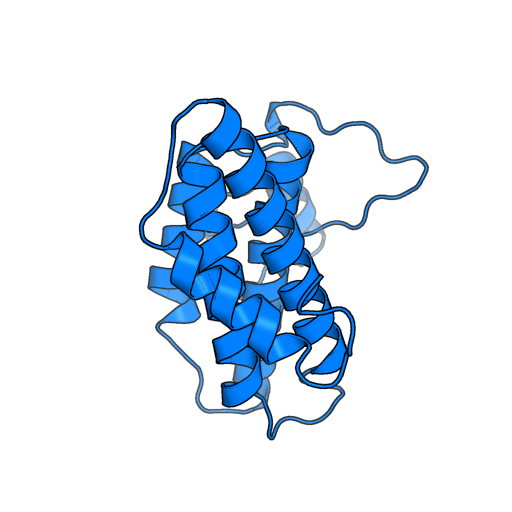6.56 123 HIS A O 1
ATOM 1012 N N . ARG A 1 124 ? 12.264 -10.031 2.749 1.00 96.75 124 ARG A N 1
ATOM 1013 C CA . ARG A 1 124 ? 12.568 -10.440 1.374 1.00 96.75 124 ARG A CA 1
ATOM 1014 C C . ARG A 1 124 ? 13.585 -9.522 0.692 1.00 96.75 124 ARG A C 1
ATOM 1016 O O . ARG A 1 124 ? 14.335 -10.009 -0.143 1.00 96.75 124 ARG A O 1
ATOM 1023 N N . LEU A 1 125 ? 13.603 -8.233 1.033 1.00 97.19 125 LEU A N 1
ATOM 1024 C CA . LEU A 1 125 ? 14.460 -7.225 0.403 1.00 97.19 125 LEU A CA 1
ATOM 1025 C C . LEU A 1 125 ? 15.637 -6.799 1.307 1.00 97.19 125 LEU A C 1
ATOM 1027 O O . LEU A 1 125 ? 16.293 -5.808 1.008 1.00 97.19 125 LEU A O 1
ATOM 1031 N N . CYS A 1 126 ? 15.925 -7.510 2.408 1.00 95.75 126 CYS A N 1
ATOM 1032 C CA . CYS A 1 126 ? 16.933 -7.066 3.386 1.00 95.75 126 CYS A CA 1
ATOM 1033 C C . CYS A 1 126 ? 18.373 -7.032 2.856 1.00 95.75 126 CYS A C 1
ATOM 1035 O O . CYS A 1 126 ? 19.190 -6.297 3.404 1.00 95.75 126 CYS A O 1
ATOM 1037 N N . GLU A 1 127 ? 18.670 -7.808 1.813 1.00 95.25 127 GLU A N 1
ATOM 1038 C CA . GLU A 1 127 ? 19.992 -7.863 1.177 1.00 95.25 127 GLU A CA 1
ATOM 1039 C C . GLU A 1 127 ? 20.162 -6.829 0.051 1.00 95.25 127 GLU A C 1
ATOM 1041 O O . GLU A 1 127 ? 21.271 -6.649 -0.449 1.00 95.25 127 GLU A O 1
ATOM 1046 N N . LEU A 1 128 ? 19.087 -6.137 -0.352 1.00 95.44 128 LEU A N 1
ATOM 1047 C CA . LEU A 1 128 ? 19.165 -5.095 -1.375 1.00 95.44 128 LEU A CA 1
ATOM 1048 C C . LEU A 1 128 ? 19.876 -3.850 -0.842 1.00 95.44 128 LEU A C 1
ATOM 1050 O O . LEU A 1 128 ? 19.826 -3.527 0.350 1.00 95.44 128 LEU A O 1
ATOM 1054 N N . ASN A 1 129 ? 20.507 -3.096 -1.741 1.00 93.94 129 ASN A N 1
ATOM 1055 C CA . ASN A 1 129 ? 21.174 -1.862 -1.354 1.00 93.94 129 ASN A CA 1
ATOM 1056 C C . ASN A 1 129 ? 20.153 -0.782 -0.978 1.00 93.94 129 ASN A C 1
ATOM 1058 O O . ASN A 1 129 ? 19.019 -0.757 -1.453 1.00 93.94 129 ASN A O 1
ATOM 1062 N N . PHE A 1 130 ? 20.594 0.210 -0.201 1.00 89.06 130 PHE A N 1
ATOM 1063 C CA . PHE A 1 130 ? 19.742 1.319 0.247 1.00 89.06 130 PHE A CA 1
ATOM 1064 C C . PHE A 1 130 ? 19.021 2.064 -0.897 1.00 89.06 130 PHE A C 1
ATOM 1066 O O . PHE A 1 130 ? 17.892 2.514 -0.725 1.00 89.06 130 PHE A O 1
ATOM 1073 N N . ASN A 1 131 ? 19.662 2.188 -2.065 1.00 89.88 131 ASN A N 1
ATOM 1074 C CA . ASN A 1 131 ? 19.068 2.852 -3.232 1.00 89.88 131 ASN A CA 1
ATOM 1075 C C . ASN A 1 131 ? 17.948 2.028 -3.891 1.00 89.88 131 ASN A C 1
ATOM 1077 O O . ASN A 1 131 ? 17.125 2.594 -4.605 1.00 89.88 131 ASN A O 1
ATOM 1081 N N . GLU A 1 132 ? 17.933 0.714 -3.671 1.00 93.62 132 GLU A N 1
ATOM 1082 C CA . GLU A 1 132 ? 16.947 -0.229 -4.209 1.00 93.62 132 GLU A CA 1
ATOM 1083 C C . GLU A 1 132 ? 15.803 -0.435 -3.210 1.00 93.62 132 GLU A C 1
ATOM 1085 O O . GLU A 1 132 ? 14.637 -0.525 -3.596 1.00 93.62 132 GLU A O 1
ATOM 1090 N N . PHE A 1 133 ? 16.124 -0.449 -1.913 1.00 96.94 133 PHE A N 1
ATOM 1091 C CA . PHE A 1 133 ? 15.155 -0.614 -0.842 1.00 96.94 133 PHE A CA 1
ATOM 1092 C C . PHE A 1 133 ? 15.553 0.150 0.427 1.00 96.94 133 PHE A C 1
ATOM 1094 O O . PHE A 1 133 ? 16.462 -0.219 1.172 1.00 96.94 133 PHE A O 1
ATOM 1101 N N . ASP A 1 134 ? 14.800 1.210 0.726 1.00 96.19 134 ASP A N 1
ATOM 1102 C CA . ASP A 1 134 ? 14.932 1.941 1.984 1.00 96.19 134 ASP A CA 1
ATOM 1103 C C . ASP A 1 134 ? 14.151 1.221 3.101 1.00 96.19 134 ASP A C 1
ATOM 1105 O O . ASP A 1 134 ? 12.953 1.451 3.324 1.00 96.19 134 ASP A O 1
ATOM 1109 N N . GLN A 1 135 ? 14.853 0.351 3.832 1.00 95.75 135 GLN A N 1
ATOM 1110 C CA . GLN A 1 135 ? 14.302 -0.403 4.962 1.00 95.75 135 GLN A CA 1
ATOM 1111 C C . GLN A 1 135 ? 13.718 0.509 6.052 1.00 95.75 135 GLN A C 1
ATOM 1113 O O . GLN A 1 135 ? 12.724 0.155 6.700 1.00 95.75 135 GLN A O 1
ATOM 1118 N N . LYS A 1 136 ? 14.279 1.708 6.252 1.00 95.25 136 LYS A N 1
ATOM 1119 C CA . LYS A 1 136 ? 13.751 2.669 7.226 1.00 95.25 136 LYS A CA 1
ATOM 1120 C C . LYS A 1 136 ? 12.411 3.213 6.746 1.00 95.25 136 LYS A C 1
ATOM 1122 O O . LYS A 1 136 ? 11.446 3.210 7.511 1.00 95.25 136 LYS A O 1
ATOM 1127 N N . MET A 1 137 ? 12.311 3.604 5.477 1.00 95.44 137 MET A N 1
ATOM 1128 C CA . MET A 1 137 ? 11.046 4.056 4.898 1.00 95.44 137 MET A CA 1
ATOM 1129 C C . MET A 1 137 ? 9.978 2.950 4.934 1.00 95.44 137 MET A C 1
ATOM 1131 O O . MET A 1 137 ? 8.814 3.238 5.233 1.00 95.44 137 MET A O 1
ATOM 1135 N N . ASN A 1 138 ? 10.338 1.690 4.667 1.00 97.69 138 ASN A N 1
ATOM 1136 C CA . ASN A 1 138 ? 9.411 0.563 4.809 1.00 97.69 138 ASN A CA 1
ATOM 1137 C C . ASN A 1 138 ? 8.908 0.427 6.259 1.00 97.69 138 ASN A C 1
ATOM 1139 O O . ASN A 1 138 ? 7.698 0.416 6.495 1.00 97.69 138 ASN A O 1
ATOM 1143 N N . THR A 1 139 ? 9.826 0.443 7.229 1.00 96.81 139 THR A N 1
ATOM 1144 C CA . THR A 1 139 ? 9.524 0.386 8.672 1.00 96.81 139 THR A CA 1
ATOM 1145 C C . THR A 1 139 ? 8.605 1.535 9.113 1.00 96.81 139 THR A C 1
ATOM 1147 O O . THR A 1 139 ? 7.642 1.322 9.850 1.00 96.81 139 THR A O 1
ATOM 1150 N N . GLU A 1 140 ? 8.820 2.756 8.613 1.00 96.06 140 GLU A N 1
ATOM 1151 C CA . GLU A 1 140 ? 7.938 3.896 8.893 1.00 96.06 140 GLU A CA 1
ATOM 1152 C C . GLU A 1 140 ? 6.515 3.693 8.344 1.00 96.06 140 GLU A C 1
ATOM 1154 O O . GLU A 1 140 ? 5.534 4.091 8.978 1.00 96.06 140 GLU A O 1
ATOM 1159 N N . ASN A 1 141 ? 6.371 3.084 7.162 1.00 96.50 141 ASN A N 1
ATOM 1160 C CA . ASN A 1 141 ? 5.053 2.792 6.590 1.00 96.50 141 ASN A CA 1
ATOM 1161 C C . ASN A 1 141 ? 4.350 1.646 7.322 1.00 96.50 141 ASN A C 1
ATOM 1163 O O . ASN A 1 141 ? 3.132 1.733 7.516 1.00 96.50 141 ASN A O 1
ATOM 1167 N N . LEU A 1 142 ? 5.100 0.637 7.775 1.00 98.06 142 LEU A N 1
ATOM 1168 C CA . LEU A 1 142 ? 4.619 -0.419 8.663 1.00 98.06 142 LEU A CA 1
ATOM 1169 C C . LEU A 1 142 ? 4.076 0.173 9.970 1.00 98.06 142 LEU A C 1
ATOM 1171 O O . LEU A 1 142 ? 2.905 -0.037 10.286 1.00 98.06 142 LEU A O 1
ATOM 1175 N N . SER A 1 143 ? 4.873 0.993 10.662 1.00 97.06 143 SER A N 1
ATOM 1176 C CA . SER A 1 143 ? 4.477 1.667 11.907 1.00 97.06 143 SER A CA 1
ATOM 1177 C C . SER A 1 143 ? 3.195 2.491 11.731 1.00 97.06 143 SER A C 1
ATOM 1179 O O . SER A 1 143 ? 2.221 2.309 12.461 1.00 97.06 143 SER A O 1
ATOM 1181 N N . LYS A 1 144 ? 3.119 3.318 10.677 1.00 96.38 144 LYS A N 1
ATOM 1182 C CA . LYS A 1 144 ? 1.908 4.101 10.361 1.00 96.38 144 LYS A CA 1
ATOM 1183 C C . LYS A 1 144 ? 0.695 3.218 10.052 1.00 96.38 144 LYS A C 1
ATOM 1185 O O . LYS A 1 144 ? -0.436 3.633 10.306 1.00 96.38 144 LYS A O 1
ATOM 1190 N N . SER A 1 145 ? 0.900 2.048 9.441 1.00 98.19 145 SER A N 1
ATOM 1191 C CA . SER A 1 145 ? -0.188 1.105 9.136 1.00 98.19 145 SER A CA 1
ATOM 1192 C C . SER A 1 145 ? -0.736 0.487 10.414 1.00 98.19 145 SER A C 1
ATOM 1194 O O . SER A 1 145 ? -1.944 0.523 10.621 1.00 98.19 145 SER A O 1
ATOM 1196 N N . LEU A 1 146 ? 0.149 0.010 11.293 1.00 98.25 146 LEU A N 1
ATOM 1197 C CA . LEU A 1 146 ? -0.208 -0.538 12.602 1.00 98.25 146 LEU A CA 1
ATOM 1198 C C . LEU A 1 146 ? -0.929 0.498 13.468 1.00 98.25 146 LEU A C 1
ATOM 1200 O O . LEU A 1 146 ? -1.983 0.201 14.019 1.00 98.25 146 LEU A O 1
ATOM 1204 N N . GLN A 1 147 ? -0.442 1.742 13.491 1.00 97.19 147 GLN A N 1
ATOM 1205 C CA . GLN A 1 147 ? -1.105 2.833 14.207 1.00 97.19 147 GLN A CA 1
ATOM 1206 C C . GLN A 1 147 ? -2.525 3.095 13.679 1.00 97.19 147 GLN A C 1
ATOM 1208 O O . GLN A 1 147 ? -3.457 3.267 14.462 1.00 97.19 147 GLN A O 1
ATOM 1213 N N . SER A 1 148 ? -2.703 3.114 12.353 1.00 97.25 148 SER A N 1
ATOM 1214 C CA . SER A 1 148 ? -4.030 3.288 11.741 1.00 97.25 148 SER A CA 1
ATOM 1215 C C . SER A 1 148 ? -4.962 2.129 12.098 1.00 97.25 148 SER A C 1
ATOM 1217 O O . SER A 1 148 ? -6.129 2.344 12.412 1.00 97.25 148 SER A O 1
ATOM 1219 N N . LEU A 1 149 ? -4.434 0.903 12.082 1.00 98.00 149 LEU A N 1
ATOM 1220 C CA . LEU A 1 149 ? -5.183 -0.307 12.395 1.00 98.00 149 LEU A CA 1
ATOM 1221 C C . LEU A 1 149 ? -5.613 -0.353 13.866 1.00 98.00 149 LEU A C 1
ATOM 1223 O O . LEU A 1 149 ? -6.756 -0.688 14.153 1.00 98.00 149 LEU A O 1
ATOM 1227 N N . ARG A 1 150 ? -4.739 0.075 14.783 1.00 97.50 150 ARG A N 1
ATOM 1228 C CA . ARG A 1 150 ? -5.069 0.265 16.198 1.00 97.50 150 ARG A CA 1
ATOM 1229 C C . ARG A 1 150 ? -6.267 1.193 16.381 1.00 97.50 150 ARG A C 1
ATOM 1231 O O . ARG A 1 150 ? -7.224 0.808 17.042 1.00 97.50 150 ARG A O 1
ATOM 1238 N N . TYR A 1 151 ? -6.244 2.379 15.768 1.00 97.44 151 TYR A N 1
ATOM 1239 C CA . TYR A 1 151 ? -7.369 3.313 15.875 1.00 97.44 151 TYR A CA 1
ATOM 1240 C C . TYR A 1 151 ? -8.661 2.740 15.284 1.00 97.44 151 TYR A C 1
ATOM 1242 O O . TYR A 1 151 ? -9.730 2.928 15.861 1.00 97.44 151 TYR A O 1
ATOM 1250 N N . LEU A 1 152 ? -8.570 1.992 14.178 1.00 97.88 152 LEU A N 1
ATOM 1251 C CA . LEU A 1 152 ? -9.725 1.297 13.608 1.00 97.88 152 LEU A CA 1
ATOM 1252 C C . LEU A 1 152 ? -10.311 0.259 14.565 1.00 97.88 152 LEU A C 1
ATOM 1254 O O . LEU A 1 152 ? -11.529 0.232 14.735 1.00 97.88 152 LEU A O 1
ATOM 1258 N N . TYR A 1 153 ? -9.474 -0.568 15.197 1.00 98.50 153 TYR A N 1
ATOM 1259 C CA . TYR A 1 153 ? -9.940 -1.523 16.200 1.00 98.50 153 TYR A CA 1
ATOM 1260 C C . TYR A 1 153 ? -10.588 -0.820 17.390 1.00 98.50 153 TYR A C 1
ATOM 1262 O O . TYR A 1 153 ? -11.693 -1.193 17.774 1.00 98.50 153 TYR A O 1
ATOM 1270 N N . ASP A 1 154 ? -9.971 0.243 17.912 1.00 97.81 154 ASP A N 1
ATOM 1271 C CA . ASP A 1 154 ? -10.511 0.998 19.044 1.00 97.81 154 ASP A CA 1
ATOM 1272 C C . ASP A 1 154 ? -11.888 1.615 18.709 1.00 97.81 154 ASP A C 1
ATOM 1274 O O . ASP A 1 154 ? -12.820 1.563 19.516 1.00 97.81 154 ASP A O 1
ATOM 1278 N N . ASP A 1 155 ? -12.059 2.177 17.507 1.00 97.88 155 ASP A N 1
ATOM 1279 C CA . ASP A 1 155 ? -13.327 2.775 17.071 1.00 97.88 155 ASP A CA 1
ATOM 1280 C C . ASP A 1 155 ? -14.417 1.740 16.760 1.00 97.88 155 ASP A C 1
ATOM 1282 O O . ASP A 1 155 ? -15.605 2.009 16.968 1.00 97.88 155 ASP A O 1
ATOM 1286 N N . LEU A 1 156 ? -14.040 0.552 16.285 1.00 98.19 156 LEU A N 1
ATOM 1287 C CA . LEU A 1 156 ? -14.963 -0.562 16.056 1.00 98.19 156 LEU A CA 1
ATOM 1288 C C . LEU A 1 156 ? -15.361 -1.239 17.375 1.00 98.19 156 LEU A C 1
ATOM 1290 O O . LEU A 1 156 ? -16.541 -1.548 17.561 1.00 98.19 156 LEU A O 1
ATOM 1294 N N . ALA A 1 157 ? -14.444 -1.344 18.338 1.00 97.94 157 ALA A N 1
ATOM 1295 C CA . ALA A 1 157 ? -14.717 -1.857 19.677 1.00 97.94 157 ALA A CA 1
ATOM 1296 C C . ALA A 1 157 ? -15.738 -0.985 20.427 1.00 97.94 157 ALA A C 1
ATOM 1298 O O . ALA A 1 157 ? -16.650 -1.516 21.061 1.00 97.94 157 ALA A O 1
ATOM 1299 N N . LYS A 1 158 ? -15.682 0.350 20.280 1.00 97.75 158 LYS A N 1
ATOM 1300 C CA . LYS A 1 158 ? -16.723 1.270 20.802 1.00 97.75 158 LYS A CA 1
ATOM 1301 C C . LYS A 1 158 ? -18.120 0.978 20.235 1.00 97.75 158 LYS A C 1
ATOM 1303 O O . LYS A 1 158 ? -19.116 1.348 20.851 1.00 97.75 158 LYS A O 1
ATOM 1308 N N . LYS A 1 159 ? -18.198 0.330 19.068 1.00 97.38 159 LYS A N 1
ATOM 1309 C CA . LYS A 1 159 ? -19.440 -0.107 18.409 1.00 97.38 159 LYS A CA 1
ATOM 1310 C C . LYS A 1 159 ? -19.773 -1.584 18.683 1.00 97.38 159 LYS A C 1
ATOM 1312 O O . LYS A 1 159 ? -20.718 -2.098 18.092 1.00 97.38 159 LYS A O 1
ATOM 1317 N N . GLY A 1 160 ? -19.016 -2.268 19.546 1.00 97.88 160 GLY A N 1
ATOM 1318 C CA . GLY A 1 160 ? -19.193 -3.690 19.862 1.00 97.88 160 GLY A CA 1
ATOM 1319 C C . GLY A 1 160 ? -18.710 -4.653 18.772 1.00 97.88 160 GLY A C 1
ATOM 1320 O O . GLY A 1 160 ? -19.104 -5.818 18.777 1.00 97.88 160 GLY A O 1
ATOM 1321 N N . VAL A 1 161 ? -17.891 -4.184 17.825 1.00 98.38 161 VAL A N 1
ATOM 1322 C CA . VAL A 1 161 ? -17.324 -5.001 16.743 1.00 98.38 161 VAL A CA 1
ATOM 1323 C C . VAL A 1 161 ? -15.867 -5.324 17.066 1.00 98.38 161 VAL A C 1
ATOM 1325 O O . VAL A 1 161 ? -15.061 -4.420 17.265 1.00 98.38 161 VAL A O 1
ATOM 1328 N N . HIS A 1 162 ? -15.527 -6.612 17.075 1.00 97.50 162 HIS A N 1
ATOM 1329 C CA . HIS A 1 162 ? -14.188 -7.114 17.389 1.00 97.50 162 HIS A CA 1
ATOM 1330 C C . HIS A 1 162 ? -13.718 -8.096 16.315 1.00 97.50 162 HIS A C 1
ATOM 1332 O O . HIS A 1 162 ? -14.531 -8.819 15.739 1.00 97.50 162 HIS A O 1
ATOM 1338 N N . TYR A 1 163 ? -12.406 -8.151 16.084 1.00 97.31 163 TYR A N 1
ATOM 1339 C CA . TYR A 1 163 ? -11.793 -9.032 15.090 1.00 97.31 163 TYR A CA 1
ATOM 1340 C C . TYR A 1 163 ? -10.803 -9.975 15.764 1.00 97.31 163 TYR A C 1
ATOM 1342 O O . TYR A 1 163 ? -9.972 -9.550 16.563 1.00 97.31 163 TYR A O 1
ATOM 1350 N N . SER A 1 164 ? -10.847 -11.261 15.414 1.00 97.06 164 SER A N 1
ATOM 1351 C CA . SER A 1 164 ? -9.892 -12.252 15.932 1.00 97.06 164 SER A CA 1
ATOM 1352 C C . SER A 1 164 ? -8.452 -11.971 15.496 1.00 97.06 164 SER A C 1
ATOM 1354 O O . SER A 1 164 ? -7.514 -12.384 16.172 1.00 97.06 164 SER A O 1
ATOM 1356 N N . SER A 1 165 ? -8.278 -11.266 14.377 1.00 97.88 165 SER A N 1
ATOM 1357 C CA . SER A 1 165 ? -6.982 -10.832 13.861 1.00 97.88 165 SER A CA 1
ATOM 1358 C C . SER A 1 165 ? -6.341 -9.725 14.695 1.00 97.88 165 SER A C 1
ATOM 1360 O O . SER A 1 165 ? -5.130 -9.562 14.621 1.00 97.88 165 SER A O 1
ATOM 1362 N N . GLU A 1 166 ? -7.084 -8.996 15.537 1.00 98.38 166 GLU A N 1
ATOM 1363 C CA . GLU A 1 166 ? -6.522 -7.876 16.302 1.00 98.38 166 GLU A CA 1
ATOM 1364 C C . GLU A 1 166 ? -5.286 -8.291 17.113 1.00 98.38 166 GLU A C 1
ATOM 1366 O O . GLU A 1 166 ? -4.269 -7.598 17.085 1.00 98.38 166 GLU A O 1
ATOM 1371 N N . ALA A 1 167 ? -5.322 -9.463 17.753 1.00 97.88 167 ALA A N 1
ATOM 1372 C CA . ALA A 1 167 ? -4.196 -9.984 18.525 1.00 97.88 167 ALA A CA 1
ATOM 1373 C C . ALA A 1 167 ? -2.912 -10.164 17.687 1.00 97.88 167 ALA A C 1
ATOM 1375 O O . ALA A 1 167 ? -1.822 -9.866 18.176 1.00 97.88 167 ALA A O 1
ATOM 1376 N N . GLU A 1 168 ? -3.030 -10.595 16.424 1.00 98.56 168 GLU A N 1
ATOM 1377 C CA . GLU A 1 168 ? -1.904 -10.725 15.483 1.00 98.56 168 GLU A CA 1
ATOM 1378 C C . GLU A 1 168 ? -1.225 -9.365 15.265 1.00 98.56 168 GLU A C 1
ATOM 1380 O O . GLU A 1 168 ? -0.010 -9.227 15.406 1.00 98.56 168 GLU A O 1
ATOM 1385 N N . PHE A 1 169 ? -2.017 -8.329 14.989 1.00 98.44 169 PHE A N 1
ATOM 1386 C CA . PHE A 1 169 ? -1.491 -7.003 14.664 1.00 98.44 169 PHE A CA 1
ATOM 1387 C C . PHE A 1 169 ? -0.980 -6.236 15.881 1.00 98.44 169 PHE A C 1
ATOM 1389 O O . PHE A 1 169 ? 0.016 -5.520 15.769 1.00 98.44 169 PHE A O 1
ATOM 1396 N N . ARG A 1 170 ? -1.590 -6.430 17.054 1.00 96.38 170 ARG A N 1
ATOM 1397 C CA . ARG A 1 170 ? -1.041 -5.925 18.322 1.00 96.38 170 ARG A CA 1
ATOM 1398 C C . ARG A 1 170 ? 0.326 -6.554 18.609 1.00 96.38 170 ARG A C 1
ATOM 1400 O O . ARG A 1 170 ? 1.244 -5.848 19.015 1.00 96.38 170 ARG A O 1
ATOM 1407 N N . ALA A 1 171 ? 0.503 -7.848 18.328 1.00 97.00 171 ALA A N 1
ATOM 1408 C CA . ALA A 1 171 ? 1.803 -8.502 18.468 1.00 97.00 171 ALA A CA 1
ATOM 1409 C C . ALA A 1 171 ? 2.855 -7.917 17.509 1.00 97.00 171 ALA A C 1
ATOM 1411 O O . ALA A 1 171 ? 3.987 -7.676 17.928 1.00 97.00 171 ALA A O 1
ATOM 1412 N N . TYR A 1 172 ? 2.494 -7.623 16.253 1.00 97.75 172 TYR A N 1
ATOM 1413 C CA . TYR A 1 172 ? 3.392 -6.934 15.315 1.00 97.75 172 TYR A CA 1
ATOM 1414 C C . TYR A 1 172 ? 3.796 -5.533 15.795 1.00 97.75 172 TYR A C 1
ATOM 1416 O O . TYR A 1 172 ? 4.969 -5.179 15.696 1.00 97.75 172 TYR A O 1
ATOM 1424 N N . GLU A 1 173 ? 2.864 -4.755 16.353 1.00 94.69 173 GLU A N 1
ATOM 1425 C CA . GLU A 1 173 ? 3.148 -3.435 16.940 1.00 94.69 173 GLU A CA 1
ATOM 1426 C C . GLU A 1 173 ? 4.131 -3.524 18.115 1.00 94.69 173 GLU A C 1
ATOM 1428 O O . GLU A 1 173 ? 5.074 -2.732 18.182 1.00 94.69 173 GLU A O 1
ATOM 1433 N N . ILE A 1 174 ? 3.967 -4.521 18.989 1.00 93.81 174 ILE A N 1
ATOM 1434 C CA . ILE A 1 174 ? 4.890 -4.773 20.102 1.00 93.81 174 ILE A CA 1
ATOM 1435 C C . ILE A 1 174 ? 6.276 -5.161 19.578 1.00 93.81 174 ILE A C 1
ATOM 1437 O O . ILE A 1 174 ? 7.279 -4.587 20.002 1.00 93.81 174 ILE A O 1
ATOM 1441 N N . MET A 1 175 ? 6.344 -6.103 18.631 1.00 93.81 175 MET A N 1
ATOM 1442 C CA . MET A 1 175 ? 7.612 -6.577 18.068 1.00 93.81 175 MET A CA 1
ATOM 1443 C C . MET A 1 175 ? 8.393 -5.471 17.352 1.00 93.81 175 MET A C 1
ATOM 1445 O O . MET A 1 175 ? 9.617 -5.419 17.457 1.00 93.81 175 MET A O 1
ATOM 1449 N N . LEU A 1 176 ? 7.697 -4.561 16.665 1.00 92.19 176 LEU A N 1
ATOM 1450 C CA . LEU A 1 176 ? 8.322 -3.437 15.967 1.00 92.19 176 LEU A CA 1
ATOM 1451 C C . LEU A 1 176 ? 9.037 -2.470 16.921 1.00 92.19 176 LEU A C 1
ATOM 1453 O O . LEU A 1 176 ? 9.983 -1.797 16.522 1.00 92.19 176 LEU A O 1
ATOM 1457 N N . ASN A 1 177 ? 8.586 -2.402 18.171 1.00 88.50 177 ASN A N 1
ATOM 1458 C CA . ASN A 1 177 ? 9.017 -1.402 19.134 1.00 88.50 177 ASN A CA 1
ATOM 1459 C C . ASN A 1 177 ? 9.694 -2.028 20.369 1.00 88.50 177 ASN A C 1
ATOM 1461 O O . ASN A 1 177 ? 9.796 -1.365 21.389 1.00 88.50 177 ASN A O 1
ATOM 1465 N N . LEU A 1 178 ? 10.197 -3.270 20.314 1.00 86.38 178 LEU A N 1
ATOM 1466 C CA . LEU A 1 178 ? 10.759 -3.983 21.484 1.00 86.38 178 LEU A CA 1
ATOM 1467 C C . LEU A 1 178 ? 11.822 -3.205 22.282 1.00 86.38 178 LEU A C 1
ATOM 1469 O O . LEU A 1 178 ? 12.006 -3.458 23.470 1.00 86.38 178 LEU A O 1
ATOM 1473 N N . SER A 1 179 ? 12.538 -2.282 21.636 1.00 78.50 179 SER A N 1
ATOM 1474 C CA . SER A 1 179 ? 13.533 -1.413 22.271 1.00 78.50 179 SER A CA 1
ATOM 1475 C C . SER A 1 179 ? 12.956 -0.144 22.914 1.00 78.50 179 SER A C 1
ATOM 1477 O O . SER A 1 179 ? 13.676 0.550 23.629 1.00 78.50 179 SER A O 1
ATOM 1479 N N . ASP A 1 180 ? 11.695 0.192 22.647 1.00 77.69 180 ASP A N 1
ATOM 1480 C CA . ASP A 1 180 ? 10.983 1.320 23.243 1.00 77.69 180 ASP A CA 1
ATOM 1481 C C . ASP A 1 180 ? 10.277 0.862 24.527 1.00 77.69 180 ASP A C 1
ATOM 1483 O O . ASP A 1 180 ? 9.401 -0.004 24.537 1.00 77.69 180 ASP A O 1
ATOM 1487 N N . SER A 1 181 ? 10.658 1.463 25.650 1.00 64.62 181 SER A N 1
ATOM 1488 C CA . SER A 1 181 ? 10.096 1.152 26.964 1.00 64.62 181 SER A CA 1
ATOM 1489 C C . SER A 1 181 ? 8.626 1.569 27.121 1.00 64.62 181 SER A C 1
ATOM 1491 O O . SER A 1 181 ? 7.991 1.175 28.101 1.00 64.62 181 SER A O 1
ATOM 1493 N N . ASN A 1 182 ? 8.061 2.322 26.170 1.00 65.56 182 ASN A N 1
ATOM 1494 C CA . ASN A 1 182 ? 6.658 2.743 26.182 1.00 65.56 182 ASN A CA 1
ATOM 1495 C C . ASN A 1 182 ? 5.689 1.739 25.542 1.00 65.56 182 ASN A C 1
ATOM 1497 O O . ASN A 1 182 ? 4.487 1.955 25.615 1.00 65.56 182 ASN A O 1
ATOM 1501 N N . VAL A 1 183 ? 6.165 0.635 24.961 1.00 59.41 183 VAL A N 1
ATOM 1502 C CA . VAL A 1 183 ? 5.311 -0.343 24.249 1.00 59.41 183 VAL A CA 1
ATOM 1503 C C . VAL A 1 183 ? 4.261 -1.022 25.125 1.00 59.41 183 VAL A C 1
ATOM 1505 O O . VAL A 1 183 ? 3.240 -1.485 24.624 1.00 59.41 183 VAL A O 1
ATOM 1508 N N . PHE A 1 184 ? 4.501 -1.083 26.433 1.00 54.81 184 PHE A N 1
ATOM 1509 C CA . PHE A 1 184 ? 3.605 -1.722 27.397 1.00 54.81 184 PHE A CA 1
ATOM 1510 C C . PHE A 1 184 ? 2.651 -0.742 28.102 1.00 54.81 184 PHE A C 1
ATOM 1512 O O . PHE A 1 184 ? 2.002 -1.137 29.073 1.00 54.81 184 PHE A O 1
ATOM 1519 N N . ARG A 1 185 ? 2.604 0.529 27.681 1.00 47.34 185 ARG A N 1
ATOM 1520 C CA . ARG A 1 185 ? 1.723 1.569 28.238 1.00 47.34 185 ARG A CA 1
ATOM 1521 C C . ARG A 1 185 ? 0.660 1.987 27.237 1.00 47.34 185 ARG A C 1
ATOM 1523 O O . ARG A 1 185 ? -0.476 2.208 27.704 1.00 47.34 185 ARG A O 1
#

Radius of gyration: 17.22 Å; chains: 1; bounding box: 41×38×54 Å

Organism: Brugia malayi (NCBI:txid6279)

InterPro domains:
  IPR005062 SAC3/GANP/THP3, conserved domain [PF03399] (1-184)
  IPR045107 SAC3/GANP/THP3 [PTHR12436] (1-181)

Secondary structure (DSSP, 8-state):
---HHHHHHHHHTT---GGGB-TTS-B-TTT--PPPPPPPTT-PPPPGGGSPPHHHHHHHHHHIIIIIITS--SSHHHHHHHHHHHHHHHHHHHHHHHHTT--SHHHHHHHHHHHHHHHHHHHHTTTS-TTT--HHHHHHHHHHHHHHHHHHHHHHHTTT---TTHHHHHHHHHHHTTT-TTTT-

pLDDT: mean 94.1, std 7.89, range [47.34, 98.81]

Foldseek 3Di:
DAQPVVVVVCVVVVNDDPQQADPVRHGDPVRDAHFDDDDDPPDDQDDPSRADDLVRLLVNVCCLVVPQVVDQDDDLQVNLSSLVVSVGRLVVSLVSCVSVVDQDPSNLVSLVSLLVSLVVCLVVNVPHDCVSDVNVVSLVSNLVSLVVNVVSQVVVVVVVDHDPCNVVSLVVNCVSCVVPPPSVD

Sequence (185 aa):
MCPEKERYMRVVQKRLSAYECHDDGSIAPELTVKEYSRSAADQEEPLPHELRPADVLQRTMNYLVGKIANHVPETDEELAQWYDFLWNRTRAIRKDITQQMMVNETAVTLIEQCVRLHIFASHRLCELNFNEFDQKMNTENLSKSLQSLRYLYDDLAKKGVHYSSEAEFRAYEIMLNLSDSNVFR